Protein AF-A0A257B7Y6-F1 (afdb_monomer_lite)

pLDDT: mean 73.02, std 20.77, range [31.2, 97.06]

Sequence (321 aa):
MGDAPKRFLFFSFSTPERRRLPTGIHEAPPATERSAAAPLDLPFPEPNEVTALPAPADALTPDPAAPPEKHFNYFSYFSEIEAEFAARRGRPYRLSPLDWALIESWRKEGIPLPVVLRAIEQVFVARAKSASRQPKGRPRPVRSLSYCQPAVEEAFQAWRASRTGAAAPATTDLPSGGPSRSAVSSFLEAAATSLAAAHHGLASQARPDAPHAQLSELLPVAVAQLQALARQVASEAALPFESLEMTLSDLEDLLLAALQADAPAEAQSAAAQEAAAALKPHRRGMSAATYAEAQANYVARLLRRRYGIPRLSLFYLEDRA

Foldseek 3Di:
DDDDDDDDDDPPPDDDDPPDDDDDDDDDDDDDDDDDDDDPPDDDDDPPPPPDDDDPPPCPPDDPPDDDDPPCDPVNLVVVLLVLLCVLLVHRDDADPVNVVVSVVCVVVVQDSVLLSVLSVVLSVVQVVVQVVDPDDRRDGDDHSVVSVVSSLVSSVVVVDVVVPDDDDPPDPDPDVAQDLVLLLVVLLVLLVLLVVLLVVQVVVDDVPQLQVQLNVLSVVSSVVSNVVSVVSVPDPDDPLVVQQVVLVVSQVSNLVSLVNSPPPVLLVVQLVVLCVVCVVVVVVDDPVRSVVSSVVSSSVSSCVVSSNDRRGCVCSVVPD

Structure (mmCIF, N/CA/C/O backbone):
data_AF-A0A257B7Y6-F1
#
_entry.id   AF-A0A257B7Y6-F1
#
loop_
_atom_site.group_PDB
_atom_site.id
_atom_site.type_symbol
_atom_site.label_atom_id
_atom_site.label_alt_id
_atom_site.label_comp_id
_atom_site.label_asym_id
_atom_site.label_entity_id
_atom_site.label_seq_id
_atom_site.pdbx_PDB_ins_code
_atom_site.Cartn_x
_atom_site.Cartn_y
_atom_site.Cartn_z
_atom_site.occupancy
_atom_site.B_iso_or_equiv
_atom_site.auth_seq_id
_atom_site.auth_comp_id
_atom_site.auth_asym_id
_atom_site.auth_atom_id
_atom_site.pdbx_PDB_model_num
ATOM 1 N N . MET A 1 1 ? 25.505 -34.175 49.471 1.00 40.28 1 MET A N 1
ATOM 2 C CA . MET A 1 1 ? 24.779 -32.914 49.211 1.00 40.28 1 MET A CA 1
ATOM 3 C C . MET A 1 1 ? 24.211 -33.015 47.807 1.00 40.28 1 MET A C 1
ATOM 5 O O . MET A 1 1 ? 24.990 -32.959 46.873 1.00 40.28 1 MET A O 1
ATOM 9 N N . GLY A 1 2 ? 22.953 -33.392 47.589 1.00 36.81 2 GLY A N 1
ATOM 10 C CA . GLY A 1 2 ? 21.740 -32.870 48.231 1.00 36.81 2 GLY A CA 1
ATOM 11 C C . GLY A 1 2 ? 21.190 -31.787 47.298 1.00 36.81 2 GLY A C 1
ATOM 12 O O . GLY A 1 2 ? 21.795 -30.728 47.219 1.00 36.81 2 GLY A O 1
ATOM 13 N N . ASP A 1 3 ? 20.250 -32.135 46.412 1.00 31.20 3 ASP A N 1
ATOM 14 C CA . ASP A 1 3 ? 18.795 -31.880 46.571 1.00 31.20 3 ASP A CA 1
ATOM 15 C C . ASP A 1 3 ? 18.438 -30.665 45.672 1.00 31.20 3 ASP A C 1
ATOM 17 O O . ASP A 1 3 ? 19.226 -29.732 45.598 1.00 31.20 3 ASP A O 1
ATOM 21 N N . ALA A 1 4 ? 17.379 -30.529 44.872 1.00 44.41 4 ALA A N 1
ATOM 22 C CA . ALA A 1 4 ? 16.156 -31.258 44.555 1.00 44.41 4 ALA A CA 1
ATOM 23 C C . ALA A 1 4 ? 15.656 -30.742 43.171 1.00 44.41 4 ALA A C 1
ATOM 25 O O . ALA A 1 4 ? 16.043 -29.644 42.753 1.00 44.41 4 ALA A O 1
ATOM 26 N N . PRO A 1 5 ? 14.747 -31.443 42.468 1.00 50.28 5 PRO A N 1
ATOM 27 C CA . PRO A 1 5 ? 14.183 -31.002 41.190 1.00 50.28 5 PRO A CA 1
ATOM 28 C C . PRO A 1 5 ? 12.985 -30.048 41.377 1.00 50.28 5 PRO A C 1
ATOM 30 O O . PRO A 1 5 ? 12.038 -30.349 42.109 1.00 50.28 5 PRO A O 1
ATOM 33 N N . LYS A 1 6 ? 12.954 -28.911 40.667 1.00 43.50 6 LYS A N 1
ATOM 34 C CA . LYS A 1 6 ? 11.784 -28.009 40.655 1.00 43.50 6 LYS A CA 1
ATOM 35 C C . LYS A 1 6 ? 10.831 -28.327 39.498 1.00 43.50 6 LYS A C 1
ATOM 37 O O . LYS A 1 6 ? 10.928 -27.786 38.407 1.00 43.50 6 LYS A O 1
ATOM 42 N N . ARG A 1 7 ? 9.929 -29.259 39.815 1.00 40.00 7 ARG A N 1
ATOM 43 C CA . ARG A 1 7 ? 8.471 -29.268 39.585 1.00 40.00 7 ARG A CA 1
ATOM 44 C C . ARG A 1 7 ? 7.915 -28.467 38.393 1.00 40.00 7 ARG A C 1
ATOM 46 O O . ARG A 1 7 ? 7.835 -27.244 38.424 1.00 40.00 7 ARG A O 1
ATOM 53 N N . PHE A 1 8 ? 7.357 -29.225 37.446 1.00 38.44 8 PHE A N 1
ATOM 54 C CA . PHE A 1 8 ? 6.265 -28.824 36.560 1.00 38.44 8 PHE A CA 1
ATOM 55 C C . PHE A 1 8 ? 5.119 -28.180 37.356 1.00 38.44 8 PHE A C 1
ATOM 57 O O . PHE A 1 8 ? 4.533 -28.823 38.228 1.00 38.44 8 PHE A O 1
ATOM 64 N N . LEU A 1 9 ? 4.762 -26.941 37.018 1.00 38.97 9 LEU A N 1
ATOM 65 C CA . LEU A 1 9 ? 3.471 -26.356 37.367 1.00 38.97 9 LEU A CA 1
ATOM 66 C C . LEU A 1 9 ? 2.580 -26.414 36.127 1.00 38.97 9 LEU A C 1
ATOM 68 O O . LEU A 1 9 ? 2.639 -25.559 35.248 1.00 38.97 9 LEU A O 1
ATOM 72 N N . PHE A 1 10 ? 1.765 -27.466 36.067 1.00 34.88 10 PHE A N 1
ATOM 73 C CA . PHE A 1 10 ? 0.550 -27.491 35.263 1.00 34.88 10 PHE A CA 1
ATOM 74 C C . PHE A 1 10 ? -0.383 -26.401 35.803 1.00 34.88 10 PHE A C 1
ATOM 76 O O . PHE A 1 10 ? -0.960 -26.552 36.880 1.00 34.88 10 PHE A O 1
ATOM 83 N N . PHE A 1 11 ? -0.548 -25.306 35.064 1.00 35.59 11 PHE A N 1
ATOM 84 C CA . PHE A 1 11 ? -1.706 -24.441 35.259 1.00 35.59 11 PHE A CA 1
ATOM 85 C C . PHE A 1 11 ? -2.930 -25.178 34.710 1.00 35.59 11 PHE A C 1
ATOM 87 O O . PHE A 1 11 ? -3.208 -25.176 33.513 1.00 35.59 11 PHE A O 1
ATOM 94 N N . SER A 1 12 ? -3.628 -25.866 35.612 1.00 36.75 12 SER A N 1
ATOM 95 C CA . SER A 1 12 ? -4.971 -26.380 35.376 1.00 36.75 12 SER A CA 1
ATOM 96 C C . SER A 1 12 ? -5.907 -25.177 35.253 1.00 36.75 12 SER A C 1
ATOM 98 O O . SER A 1 12 ? -6.221 -24.520 36.247 1.00 36.75 12 SER A O 1
ATOM 100 N N . PHE A 1 13 ? -6.301 -24.833 34.027 1.00 36.62 13 PHE A N 1
ATOM 101 C CA . PHE A 1 13 ? -7.356 -23.850 33.810 1.00 36.62 13 PHE A CA 1
ATOM 102 C C . PHE A 1 13 ? -8.690 -24.476 34.215 1.00 36.62 13 PHE A C 1
ATOM 104 O O . PHE A 1 13 ? -9.219 -25.359 33.544 1.00 36.62 13 PHE A O 1
ATOM 111 N N . SER A 1 14 ? -9.212 -24.003 35.345 1.00 33.97 14 SER A N 1
ATOM 112 C CA . SER A 1 14 ? -10.563 -24.279 35.816 1.00 33.97 14 SER A CA 1
ATOM 113 C C . SER A 1 14 ? -11.576 -23.757 34.793 1.00 33.97 14 SER A C 1
ATOM 115 O O . SER A 1 14 ? -11.686 -22.554 34.556 1.00 33.97 14 SER A O 1
ATOM 117 N N . THR A 1 15 ? -12.285 -24.679 34.151 1.00 47.66 15 THR A N 1
ATOM 118 C CA . THR A 1 15 ? -13.446 -24.428 33.292 1.00 47.66 15 THR A CA 1
ATOM 119 C C . THR A 1 15 ? -14.520 -23.649 34.056 1.00 47.66 15 THR A C 1
ATOM 121 O O . THR A 1 15 ? -14.991 -24.149 35.078 1.00 47.66 15 THR A O 1
ATOM 124 N N . PRO A 1 16 ? -14.997 -22.489 33.570 1.00 44.03 16 PRO A N 1
ATOM 125 C CA . PRO A 1 16 ? -16.213 -21.911 34.110 1.00 44.03 16 PRO A CA 1
ATOM 126 C C . PRO A 1 16 ? -17.425 -22.693 33.587 1.00 44.03 16 PRO A C 1
ATOM 128 O O . PRO A 1 16 ? -17.679 -22.776 32.382 1.00 44.03 16 PRO A O 1
ATOM 131 N N . GLU A 1 17 ? -18.154 -23.283 34.534 1.00 38.38 17 GLU A N 1
ATOM 132 C CA . GLU A 1 17 ? -19.478 -23.879 34.383 1.00 38.38 17 GLU A CA 1
ATOM 133 C C . GLU A 1 17 ? -20.379 -23.049 33.458 1.00 38.38 17 GLU A C 1
ATOM 135 O O . GLU A 1 17 ? -20.740 -21.905 33.750 1.00 38.38 17 GLU A O 1
ATOM 140 N N . ARG A 1 18 ? -20.843 -23.663 32.364 1.00 39.62 18 ARG A N 1
ATOM 141 C CA . ARG A 1 18 ? -22.027 -23.172 31.657 1.00 39.62 18 ARG A CA 1
ATOM 142 C C . ARG A 1 18 ? -23.241 -23.442 32.538 1.00 39.62 18 ARG A C 1
ATOM 144 O O . ARG A 1 18 ? -23.805 -24.536 32.504 1.00 39.62 18 ARG A O 1
ATOM 151 N N . ARG A 1 19 ? -23.658 -22.433 33.307 1.00 40.59 19 ARG A N 1
ATOM 152 C CA . ARG A 1 19 ? -24.997 -22.394 33.902 1.00 40.59 19 ARG A CA 1
ATOM 153 C C . ARG A 1 19 ? -26.024 -22.571 32.786 1.00 40.59 19 ARG A C 1
ATOM 155 O O . ARG A 1 19 ? -26.189 -21.705 31.929 1.00 40.59 19 ARG A O 1
ATOM 162 N N . ARG A 1 20 ? -26.694 -23.723 32.801 1.00 43.16 20 ARG A N 1
ATOM 163 C CA . ARG A 1 20 ? -27.931 -23.964 32.062 1.00 43.16 20 ARG A CA 1
ATOM 164 C C . ARG A 1 20 ? -28.993 -23.034 32.638 1.00 43.16 20 ARG A C 1
ATOM 166 O O . ARG A 1 20 ? -29.308 -23.140 33.820 1.00 43.16 20 ARG A O 1
ATOM 173 N N . LEU A 1 21 ? -29.531 -22.144 31.811 1.00 46.62 21 LEU A N 1
ATOM 174 C CA . LEU A 1 21 ? -30.796 -21.477 32.096 1.00 46.62 21 LEU A CA 1
ATOM 175 C C . LEU A 1 21 ? -31.921 -22.148 31.292 1.00 46.62 21 LEU A C 1
ATOM 177 O O . LEU A 1 21 ? -31.665 -22.659 30.198 1.00 46.62 21 LEU A O 1
ATOM 181 N N . PRO A 1 22 ? -33.123 -22.228 31.882 1.00 40.12 22 PRO A N 1
ATOM 182 C CA . PRO A 1 22 ? -34.160 -23.172 31.503 1.00 40.12 22 PRO A CA 1
ATOM 183 C C . PRO A 1 22 ? -34.951 -22.754 30.263 1.00 40.12 22 PRO A C 1
ATOM 185 O O . PRO A 1 22 ? -35.118 -21.580 29.944 1.00 40.12 22 PRO A O 1
ATOM 188 N N . THR A 1 23 ? -35.468 -23.790 29.614 1.00 44.59 23 THR A N 1
ATOM 189 C CA . THR A 1 23 ? -36.526 -23.815 28.606 1.00 44.59 23 THR A CA 1
ATOM 190 C C . THR A 1 23 ? -37.666 -22.845 28.919 1.00 44.59 23 THR A C 1
ATOM 192 O O . THR A 1 23 ? -38.453 -23.082 29.833 1.00 44.59 23 THR A O 1
ATOM 195 N N . GLY A 1 24 ? -37.776 -21.791 28.113 1.00 36.66 24 GLY A N 1
ATOM 196 C CA . GLY A 1 24 ? -38.988 -20.999 27.952 1.00 36.66 24 GLY A CA 1
ATOM 197 C C . GLY A 1 24 ? -39.582 -21.302 26.583 1.00 36.66 24 GLY A C 1
ATOM 198 O O . GLY A 1 24 ? -38.999 -20.949 25.561 1.00 36.66 24 GLY A O 1
ATOM 199 N N . ILE A 1 25 ? -40.708 -22.009 26.580 1.00 46.41 25 ILE A N 1
ATOM 200 C CA . ILE A 1 25 ? -41.568 -22.221 25.418 1.00 46.41 25 ILE A CA 1
ATOM 201 C C . ILE A 1 25 ? -42.063 -20.837 24.990 1.00 46.41 25 ILE A C 1
ATOM 203 O O . ILE A 1 25 ? -42.851 -20.228 25.706 1.00 46.41 25 ILE A O 1
ATOM 207 N N . HIS A 1 26 ? -41.569 -20.324 23.862 1.00 40.25 26 HIS A N 1
ATOM 208 C CA . HIS A 1 26 ? -42.184 -19.173 23.213 1.00 40.25 26 HIS A CA 1
ATOM 209 C C . HIS A 1 26 ? -43.116 -19.687 22.121 1.00 40.25 26 HIS A C 1
ATOM 211 O O . HIS A 1 26 ? -42.701 -20.159 21.064 1.00 40.25 26 HIS A O 1
ATOM 217 N N . GLU A 1 27 ? -44.386 -19.642 22.489 1.00 40.84 27 GLU A N 1
ATOM 218 C CA . GLU A 1 27 ? -45.587 -19.848 21.702 1.00 40.84 27 GLU A CA 1
ATOM 219 C C . GLU A 1 27 ? -45.521 -19.072 20.376 1.00 40.84 27 GLU A C 1
ATOM 221 O O . GLU A 1 27 ? -45.132 -17.900 20.331 1.00 40.84 27 GLU A O 1
ATOM 226 N N . ALA A 1 28 ? -45.850 -19.763 19.284 1.00 45.94 28 ALA A N 1
ATOM 227 C CA . ALA A 1 28 ? -45.888 -19.211 17.938 1.00 45.94 28 ALA A CA 1
ATOM 228 C C . ALA A 1 28 ? -46.993 -18.143 17.823 1.00 45.94 28 ALA A C 1
ATOM 230 O O . ALA A 1 28 ? -48.118 -18.402 18.253 1.00 45.94 28 ALA A O 1
ATOM 231 N N . PRO A 1 29 ? -46.735 -16.971 17.213 1.00 57.09 29 PRO A N 1
ATOM 232 C CA . PRO A 1 29 ? -47.807 -16.035 16.910 1.00 57.09 29 PRO A CA 1
ATOM 233 C C . PRO A 1 29 ? -48.677 -16.568 15.751 1.00 57.09 29 PRO A C 1
ATOM 235 O O . PRO A 1 29 ? -48.143 -17.145 14.796 1.00 57.09 29 PRO A O 1
ATOM 238 N N . PRO A 1 30 ? -50.010 -16.397 15.825 1.00 44.09 30 PRO A N 1
ATOM 239 C CA . PRO A 1 30 ? -50.954 -16.984 14.883 1.00 44.09 30 PRO A CA 1
ATOM 240 C C . PRO A 1 30 ? -50.880 -16.331 13.501 1.00 44.09 30 PRO A C 1
ATOM 242 O O . PRO A 1 30 ? -50.599 -15.142 13.355 1.00 44.09 30 PRO A O 1
ATOM 245 N N . ALA A 1 31 ? -51.164 -17.146 12.486 1.00 40.22 31 ALA A N 1
ATOM 246 C CA . ALA A 1 31 ? -51.316 -16.733 11.103 1.00 40.22 31 ALA A CA 1
ATOM 247 C C . ALA A 1 31 ? -52.440 -15.696 10.981 1.00 40.22 31 ALA A C 1
ATOM 249 O O . ALA A 1 31 ? -53.615 -16.029 11.117 1.00 40.22 31 ALA A O 1
ATOM 250 N N . THR A 1 32 ? -52.076 -14.445 10.710 1.00 40.88 32 THR A N 1
ATOM 251 C CA . THR A 1 32 ? -53.052 -13.423 10.338 1.00 40.88 32 THR A CA 1
ATOM 252 C C . THR A 1 32 ? -53.461 -13.633 8.887 1.00 40.88 32 THR A C 1
ATOM 254 O O . THR A 1 32 ? -52.637 -13.683 7.971 1.00 40.88 32 THR A O 1
ATOM 257 N N . GLU A 1 33 ? -54.763 -13.802 8.729 1.00 37.50 33 GLU A N 1
ATOM 258 C CA . GLU A 1 33 ? -55.492 -14.128 7.519 1.00 37.50 33 GLU A CA 1
ATOM 259 C C . GLU A 1 33 ? -55.196 -13.156 6.368 1.00 37.50 33 GLU A C 1
ATOM 261 O O . GLU A 1 33 ? -55.179 -11.932 6.518 1.00 37.50 33 GLU A O 1
ATOM 266 N N . ARG A 1 34 ? -54.989 -13.733 5.179 1.00 41.19 34 ARG A N 1
ATOM 267 C CA . ARG A 1 34 ? -55.004 -13.018 3.903 1.00 41.19 34 ARG A CA 1
ATOM 268 C C . ARG A 1 34 ? -56.405 -12.449 3.688 1.00 41.19 34 ARG A C 1
ATOM 270 O O . ARG A 1 34 ? -57.308 -13.177 3.287 1.00 41.19 34 ARG A O 1
ATOM 277 N N . SER A 1 35 ? -56.568 -11.152 3.928 1.00 36.31 35 SER A N 1
ATOM 278 C CA . SER A 1 35 ? -57.762 -10.424 3.507 1.00 36.31 35 SER A CA 1
ATOM 279 C C . SER A 1 35 ? -57.754 -10.257 1.987 1.00 36.31 35 SER A C 1
ATOM 281 O O . SER A 1 35 ? -56.802 -9.734 1.402 1.00 36.31 35 SER A O 1
ATOM 283 N N . ALA A 1 36 ? -58.813 -10.764 1.362 1.00 45.38 36 ALA A N 1
ATOM 284 C CA . ALA A 1 36 ? -59.088 -10.684 -0.058 1.00 45.38 36 ALA A CA 1
ATOM 285 C C . ALA A 1 36 ? -59.357 -9.231 -0.479 1.00 45.38 3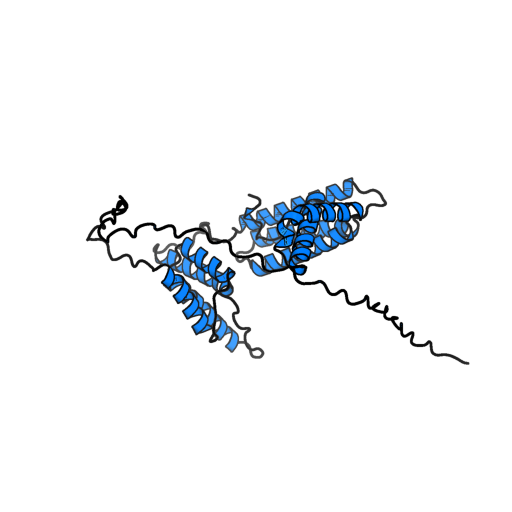6 ALA A C 1
ATOM 287 O O . ALA A 1 36 ? -60.309 -8.608 -0.012 1.00 45.38 36 ALA A O 1
ATOM 288 N N . ALA A 1 37 ? -58.548 -8.719 -1.406 1.00 38.34 37 ALA A N 1
ATOM 289 C CA . ALA A 1 37 ? -58.880 -7.549 -2.207 1.00 38.34 37 ALA A CA 1
ATOM 290 C C . ALA A 1 37 ? -59.156 -8.006 -3.648 1.00 38.34 37 ALA A C 1
ATOM 292 O O . ALA A 1 37 ? -58.455 -8.864 -4.183 1.00 38.34 37 ALA A O 1
ATOM 293 N N . ALA A 1 38 ? -60.237 -7.461 -4.200 1.00 45.28 38 ALA A N 1
ATOM 294 C CA . ALA A 1 38 ? -60.903 -7.787 -5.457 1.00 45.28 38 ALA A CA 1
ATOM 295 C C . ALA A 1 38 ? -59.980 -7.924 -6.691 1.00 45.28 38 ALA A C 1
ATOM 297 O O . ALA A 1 38 ? -58.914 -7.306 -6.732 1.00 45.28 38 ALA A O 1
ATOM 298 N N . PRO A 1 39 ? -60.399 -8.681 -7.726 1.00 41.34 39 PRO A N 1
ATOM 299 C CA . PRO A 1 39 ? -59.659 -8.763 -8.977 1.00 41.34 39 PRO A CA 1
ATOM 300 C C . PRO A 1 39 ? -59.687 -7.394 -9.664 1.00 41.34 39 PRO A C 1
ATOM 302 O O . PRO A 1 39 ? -60.738 -6.929 -10.102 1.00 41.34 39 PRO A O 1
ATOM 305 N N . LEU A 1 40 ? -58.533 -6.732 -9.741 1.00 40.84 40 LEU A N 1
ATOM 306 C CA . LEU A 1 40 ? -58.349 -5.621 -10.667 1.00 40.84 40 LEU A CA 1
ATOM 307 C C . LEU A 1 40 ? -58.209 -6.215 -12.066 1.00 40.84 40 LEU A C 1
ATOM 309 O O . LEU A 1 40 ? -57.133 -6.632 -12.486 1.00 40.84 40 LEU A O 1
ATOM 313 N N . ASP A 1 41 ? -59.353 -6.291 -12.731 1.00 48.12 41 ASP A N 1
ATOM 314 C CA . ASP A 1 41 ? -59.506 -6.551 -14.151 1.00 48.12 41 ASP A CA 1
ATOM 315 C C . ASP A 1 41 ? -58.919 -5.345 -14.908 1.00 48.12 41 ASP A C 1
ATOM 317 O O . ASP A 1 41 ? -59.562 -4.306 -15.068 1.00 48.12 41 ASP A O 1
ATOM 321 N N . LEU A 1 42 ? -57.633 -5.429 -15.261 1.00 48.16 42 LEU A N 1
ATOM 322 C CA . LEU A 1 42 ? -56.991 -4.491 -16.179 1.00 48.16 42 LEU A CA 1
ATOM 323 C C . LEU A 1 42 ? -56.918 -5.168 -17.555 1.00 48.16 42 LEU A C 1
ATOM 325 O O . LEU A 1 42 ? -56.324 -6.243 -17.661 1.00 48.16 42 LEU A O 1
ATOM 329 N N . PRO A 1 43 ? -57.523 -4.575 -18.598 1.00 47.78 43 PRO A N 1
ATOM 330 C CA . PRO A 1 43 ? -57.636 -5.201 -19.907 1.00 47.78 43 PRO A CA 1
ATOM 331 C C . PRO A 1 43 ? -56.254 -5.411 -20.534 1.00 47.78 43 PRO A C 1
ATOM 333 O O . PRO A 1 43 ? -55.421 -4.503 -20.560 1.00 47.78 43 PRO A O 1
ATOM 336 N N . PHE A 1 44 ? -56.022 -6.613 -21.064 1.00 47.47 44 PHE A N 1
ATOM 337 C CA . PHE A 1 44 ? -54.914 -6.865 -21.983 1.00 47.47 44 PHE A CA 1
ATOM 338 C C . PHE A 1 44 ? -55.100 -5.988 -23.233 1.00 47.47 44 PHE A C 1
ATOM 340 O O . PHE A 1 44 ? -56.181 -6.027 -23.825 1.00 47.47 44 PHE A O 1
ATOM 347 N N . PRO A 1 45 ? -54.092 -5.211 -23.662 1.00 45.69 45 PRO A N 1
ATOM 348 C CA . PRO A 1 45 ? -54.178 -4.484 -24.918 1.00 45.69 45 PRO A CA 1
ATOM 349 C C . PRO A 1 45 ? -54.126 -5.459 -26.103 1.00 45.69 45 PRO A C 1
ATOM 351 O O . PRO A 1 45 ? -53.274 -6.348 -26.166 1.00 45.69 45 PRO A O 1
ATOM 354 N N . GLU A 1 46 ? -55.062 -5.274 -27.034 1.00 54.88 46 GLU A N 1
ATOM 355 C CA . GLU A 1 46 ? -55.129 -5.938 -28.339 1.00 54.88 46 GLU A CA 1
ATOM 356 C C . GLU A 1 46 ? -53.804 -5.773 -29.122 1.00 54.88 46 GLU A C 1
ATOM 358 O O . GLU A 1 46 ? -53.122 -4.753 -28.981 1.00 54.88 46 GLU A O 1
ATOM 363 N N . PRO A 1 47 ? -53.419 -6.736 -29.984 1.00 50.75 47 PRO A N 1
ATOM 364 C CA . PRO A 1 47 ? -52.061 -6.874 -30.528 1.00 50.75 47 PRO A CA 1
ATOM 365 C C . PRO A 1 47 ? -51.628 -5.807 -31.554 1.00 50.75 47 PRO A C 1
ATOM 367 O O . PRO A 1 47 ? -50.658 -6.028 -32.274 1.00 50.75 47 PRO A O 1
ATOM 370 N N . ASN A 1 48 ? -52.302 -4.656 -31.638 1.00 54.28 48 ASN A N 1
ATOM 371 C CA . ASN A 1 48 ? -52.041 -3.643 -32.665 1.00 54.28 48 ASN A CA 1
ATOM 372 C C . ASN A 1 48 ? -51.782 -2.213 -32.158 1.00 54.28 48 ASN A C 1
ATOM 374 O O . ASN A 1 48 ? -51.757 -1.285 -32.960 1.00 54.28 48 ASN A O 1
ATOM 378 N N . GLU A 1 49 ? -51.491 -2.028 -30.869 1.00 44.19 49 GLU A N 1
ATOM 379 C CA . GLU A 1 49 ? -50.974 -0.756 -30.338 1.00 44.19 49 GLU A CA 1
ATOM 380 C C . GLU A 1 49 ? -49.554 -0.920 -29.779 1.00 44.19 49 GLU A C 1
ATOM 382 O O . GLU A 1 49 ? -49.277 -0.720 -28.599 1.00 44.19 49 GLU A O 1
ATOM 387 N N . VAL A 1 50 ? -48.612 -1.275 -30.658 1.00 42.53 50 VAL A N 1
ATOM 388 C CA . VAL A 1 50 ? -47.188 -1.016 -30.420 1.00 42.53 50 VAL A CA 1
ATOM 389 C C . VAL A 1 50 ? -46.864 0.304 -31.105 1.00 42.53 50 VAL A C 1
ATOM 391 O O . VAL A 1 50 ? -46.495 0.342 -32.278 1.00 42.53 50 VAL A O 1
ATOM 394 N N . THR A 1 51 ? -47.023 1.412 -30.382 1.00 41.88 51 THR A N 1
ATOM 395 C CA . THR A 1 51 ? -46.423 2.682 -30.799 1.00 41.88 51 THR A CA 1
ATOM 396 C C . THR A 1 51 ? -44.915 2.470 -30.845 1.00 41.88 51 THR A C 1
ATOM 398 O O . THR A 1 51 ? -44.270 2.285 -29.811 1.00 41.88 51 THR A O 1
ATOM 401 N N . ALA A 1 52 ? -44.367 2.435 -32.059 1.00 43.28 52 ALA A N 1
ATOM 402 C CA . ALA A 1 52 ? -42.939 2.341 -32.293 1.00 43.28 52 ALA A CA 1
ATOM 403 C C . ALA A 1 52 ? -42.226 3.464 -31.528 1.00 43.28 52 ALA A C 1
ATOM 405 O O . ALA A 1 52 ? -42.504 4.647 -31.731 1.00 43.28 52 ALA A O 1
ATOM 406 N N . LEU A 1 53 ? -41.309 3.078 -30.639 1.00 41.09 53 LEU A N 1
ATOM 407 C CA . LEU A 1 53 ? -40.325 3.993 -30.072 1.00 41.09 53 LEU A CA 1
ATOM 408 C C . LEU A 1 53 ? -39.622 4.729 -31.228 1.00 41.09 53 LEU A C 1
ATOM 410 O O . LEU A 1 53 ? -39.290 4.085 -32.229 1.00 41.09 53 LEU A O 1
ATOM 414 N N . PRO A 1 54 ? -39.391 6.049 -31.125 1.00 39.84 54 PRO A N 1
ATOM 415 C CA . PRO A 1 54 ? -38.684 6.780 -32.164 1.00 39.84 54 PRO A CA 1
ATOM 416 C C . PRO A 1 54 ? -37.291 6.171 -32.351 1.00 39.84 54 PRO A C 1
ATOM 418 O O . PRO A 1 54 ? -36.536 6.003 -31.391 1.00 39.84 54 PRO A O 1
ATOM 421 N N . ALA A 1 55 ? -36.981 5.811 -33.598 1.00 44.44 55 ALA A N 1
ATOM 422 C CA . ALA A 1 55 ? -35.662 5.348 -34.005 1.00 44.44 55 ALA A CA 1
ATOM 423 C C . ALA A 1 55 ? -34.592 6.351 -33.534 1.00 44.44 55 ALA A C 1
ATOM 425 O O . ALA A 1 55 ? -34.837 7.559 -33.616 1.00 44.44 55 ALA A O 1
ATOM 426 N N . PRO A 1 56 ? -33.416 5.898 -33.058 1.00 40.66 56 PRO A N 1
ATOM 427 C CA . PRO A 1 56 ? -32.333 6.814 -32.746 1.00 40.66 56 PRO A CA 1
ATOM 428 C C . PRO A 1 56 ? -31.941 7.552 -34.029 1.00 40.66 56 PRO A C 1
ATOM 430 O O . PRO A 1 56 ? -31.397 6.971 -34.970 1.00 40.66 56 PRO A O 1
ATOM 433 N N . ALA A 1 57 ? -32.269 8.841 -34.063 1.00 42.56 57 ALA A N 1
ATOM 434 C CA . ALA A 1 57 ? -31.776 9.798 -35.033 1.00 42.56 57 ALA A CA 1
ATOM 435 C C . ALA A 1 57 ? -30.288 10.031 -34.754 1.00 42.56 57 ALA A C 1
ATOM 437 O O . ALA A 1 57 ? -29.926 10.966 -34.059 1.00 42.56 57 ALA A O 1
ATOM 438 N N . ASP A 1 58 ? -29.475 9.087 -35.220 1.00 43.00 58 ASP A N 1
ATOM 439 C CA . ASP A 1 58 ? -28.080 9.250 -35.635 1.00 43.00 58 ASP A CA 1
ATOM 440 C C . ASP A 1 58 ? -27.681 7.980 -36.403 1.00 43.00 58 ASP A C 1
ATOM 442 O O . ASP A 1 58 ? -26.739 7.254 -36.085 1.00 43.00 58 ASP A O 1
ATOM 446 N N . ALA A 1 59 ? -28.459 7.674 -37.445 1.00 35.47 59 ALA A N 1
ATOM 447 C CA . ALA A 1 59 ? -28.027 6.758 -38.487 1.00 35.47 59 ALA A CA 1
ATOM 448 C C . ALA A 1 59 ? -27.006 7.500 -39.356 1.00 35.47 59 ALA A C 1
ATOM 450 O O . ALA A 1 59 ? -27.336 8.053 -40.405 1.00 35.47 59 ALA A O 1
ATOM 451 N N . LEU A 1 60 ? -25.758 7.533 -38.889 1.00 41.09 60 LEU A N 1
ATOM 452 C CA . LEU A 1 60 ? -24.610 7.807 -39.736 1.00 41.09 60 LEU A CA 1
ATOM 453 C C . LEU A 1 60 ? -24.614 6.718 -40.816 1.00 41.09 60 LEU A C 1
ATOM 455 O O . LEU A 1 60 ? -24.264 5.571 -40.547 1.00 41.09 60 LEU A O 1
ATOM 459 N N . THR A 1 61 ? -25.107 7.043 -42.010 1.00 41.97 61 THR A N 1
ATOM 460 C CA . THR A 1 61 ? -25.033 6.156 -43.174 1.00 41.97 61 THR A CA 1
ATOM 461 C C . THR A 1 61 ? -23.577 5.727 -43.351 1.00 41.97 61 THR A C 1
ATOM 463 O O . THR A 1 61 ? -22.739 6.603 -43.581 1.00 41.97 61 THR A O 1
ATOM 466 N N . PRO A 1 62 ? -23.245 4.430 -43.221 1.00 40.94 62 PRO A N 1
ATOM 467 C CA . PRO A 1 62 ? -21.884 3.982 -43.445 1.00 40.94 62 PRO A CA 1
ATOM 468 C C . PRO A 1 62 ? -21.563 4.137 -44.932 1.00 40.94 62 PRO A C 1
ATOM 470 O O . PRO A 1 62 ? -22.317 3.688 -45.798 1.00 40.94 62 PRO A O 1
ATOM 473 N N . ASP A 1 63 ? -20.452 4.812 -45.209 1.00 41.88 63 ASP A N 1
ATOM 474 C CA . ASP A 1 63 ? -19.854 4.924 -46.534 1.00 41.88 63 ASP A CA 1
ATOM 475 C C . ASP A 1 63 ? -19.667 3.511 -47.134 1.00 41.88 63 ASP A C 1
ATOM 477 O O . ASP A 1 63 ? -18.984 2.680 -46.525 1.00 41.88 63 ASP A O 1
ATOM 481 N N . PRO A 1 64 ? -20.259 3.194 -48.304 1.00 47.44 64 PRO A N 1
ATOM 482 C CA . PRO A 1 64 ? -20.164 1.867 -48.913 1.00 47.44 64 PRO A CA 1
ATOM 483 C C . PRO A 1 64 ? -18.744 1.503 -49.387 1.00 47.44 64 PRO A C 1
ATOM 485 O O . PRO A 1 64 ? -18.542 0.387 -49.868 1.00 47.44 64 PRO A O 1
ATOM 488 N N . ALA A 1 65 ? -17.767 2.410 -49.267 1.00 42.53 65 ALA A N 1
ATOM 489 C CA . ALA A 1 65 ? -16.374 2.191 -49.653 1.00 42.53 65 ALA A CA 1
ATOM 490 C C . ALA A 1 65 ? -15.403 1.937 -48.476 1.00 42.53 65 ALA A C 1
ATOM 492 O O . ALA A 1 65 ? -14.208 1.738 -48.712 1.00 42.53 65 ALA A O 1
ATOM 493 N N . ALA A 1 66 ? -15.871 1.907 -47.222 1.00 39.12 66 ALA A N 1
ATOM 494 C CA . ALA A 1 66 ? -15.010 1.633 -46.069 1.00 39.12 66 ALA A CA 1
ATOM 495 C C . ALA A 1 66 ? -14.797 0.112 -45.860 1.00 39.12 66 ALA A C 1
ATOM 497 O O . ALA A 1 66 ? -15.769 -0.649 -45.853 1.00 39.12 66 ALA A O 1
ATOM 498 N N . PRO A 1 67 ? -13.549 -0.377 -45.686 1.00 42.16 67 PRO A N 1
ATOM 499 C CA . PRO A 1 67 ? -13.291 -1.793 -45.424 1.00 42.16 67 PRO A CA 1
ATOM 500 C C . PRO A 1 67 ? -13.979 -2.225 -44.118 1.00 42.16 67 PRO A C 1
ATOM 502 O O . PRO A 1 67 ? -14.045 -1.427 -43.185 1.00 42.16 67 PRO A O 1
ATOM 505 N N . PRO A 1 68 ? -14.480 -3.472 -44.019 1.00 38.66 68 PRO A N 1
ATOM 506 C CA . PRO A 1 68 ? -15.340 -3.884 -42.917 1.00 38.66 68 PRO A CA 1
ATOM 507 C C . PRO A 1 68 ? -14.580 -3.784 -41.596 1.00 38.66 68 PRO A C 1
ATOM 509 O O . PRO A 1 68 ? -13.702 -4.605 -41.302 1.00 38.66 68 PRO A O 1
ATOM 512 N N . GLU A 1 69 ? -14.919 -2.780 -40.790 1.00 43.22 69 GLU A N 1
ATOM 513 C CA . GLU A 1 69 ? -14.461 -2.701 -39.415 1.00 43.22 69 GLU A CA 1
ATOM 514 C C . GLU A 1 69 ? -15.019 -3.922 -38.686 1.00 43.22 69 GLU A C 1
ATOM 516 O O . GLU A 1 69 ? -16.218 -4.058 -38.440 1.00 43.22 69 GLU A O 1
ATOM 521 N N . LYS A 1 70 ? -14.137 -4.885 -38.404 1.00 42.44 70 LYS A N 1
ATOM 522 C CA . LYS A 1 70 ? -14.454 -6.041 -37.571 1.00 42.44 70 LYS A CA 1
ATOM 523 C C . LYS A 1 70 ? -14.786 -5.518 -36.178 1.00 42.44 70 LYS A C 1
ATOM 525 O O . LYS A 1 70 ? -13.894 -5.369 -35.346 1.00 42.44 70 LYS A O 1
ATOM 530 N N . HIS A 1 71 ? -16.063 -5.236 -35.935 1.00 44.22 71 HIS A N 1
ATOM 531 C CA . HIS A 1 71 ? -16.605 -4.983 -34.610 1.00 44.22 71 HIS A CA 1
ATOM 532 C C . HIS A 1 71 ? -16.222 -6.167 -33.714 1.00 44.22 71 HIS A C 1
ATOM 534 O O . HIS A 1 71 ? -16.815 -7.244 -33.797 1.00 44.22 71 HIS A O 1
ATOM 540 N N . PHE A 1 72 ? -15.189 -6.001 -32.883 1.00 49.22 72 PHE A N 1
ATOM 541 C CA . PHE A 1 72 ? -14.855 -6.976 -31.852 1.00 49.22 72 PHE A CA 1
ATOM 542 C C . PHE A 1 72 ? -16.003 -6.965 -30.846 1.00 49.22 72 PHE A C 1
ATOM 544 O O . PHE A 1 72 ? -16.139 -6.063 -30.019 1.00 49.22 72 PHE A O 1
ATOM 551 N N . ASN A 1 73 ? -16.882 -7.949 -31.005 1.00 59.94 73 ASN A N 1
ATOM 552 C CA . ASN A 1 73 ? -18.089 -8.126 -30.222 1.00 59.94 73 ASN A CA 1
ATOM 553 C C . ASN A 1 73 ? -17.712 -8.115 -28.729 1.00 59.94 73 ASN A C 1
ATOM 555 O O . ASN A 1 73 ? -16.835 -8.878 -28.324 1.00 59.94 73 ASN A O 1
ATOM 559 N N . TYR A 1 74 ? -18.332 -7.242 -27.923 1.00 57.94 74 TYR A N 1
ATOM 560 C CA . TYR A 1 74 ? -17.995 -7.008 -26.503 1.00 57.94 74 TYR A CA 1
ATOM 561 C C . TYR A 1 74 ? -17.785 -8.322 -25.740 1.00 57.94 74 TYR A C 1
ATOM 563 O O . TYR A 1 74 ? -16.820 -8.473 -25.001 1.00 57.94 74 TYR A O 1
ATOM 571 N N . PHE A 1 75 ? -18.664 -9.292 -25.986 1.00 60.41 75 PHE A N 1
ATOM 572 C CA . PHE A 1 75 ? -18.652 -10.600 -25.341 1.00 60.41 75 PHE A CA 1
ATOM 573 C C . PHE A 1 75 ? -17.504 -11.510 -25.820 1.00 60.41 75 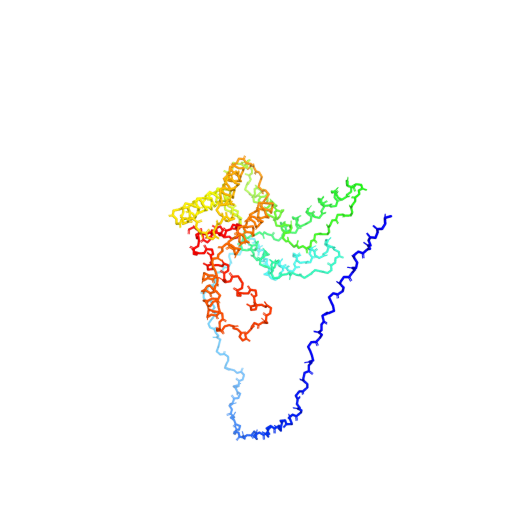PHE A C 1
ATOM 575 O O . PHE A 1 75 ? -16.921 -12.242 -25.029 1.00 60.41 75 PHE A O 1
ATOM 582 N N . SER A 1 76 ? -17.123 -11.417 -27.098 1.00 79.94 76 SER A N 1
ATOM 583 C CA . SER A 1 76 ? -16.036 -12.213 -27.684 1.00 79.94 76 SER A CA 1
ATOM 584 C C . SER A 1 76 ? -14.683 -11.842 -27.080 1.00 79.94 76 SER A C 1
ATOM 586 O O . SER A 1 76 ? -13.893 -12.731 -26.792 1.00 79.94 76 SER A O 1
ATOM 588 N N . TYR A 1 77 ?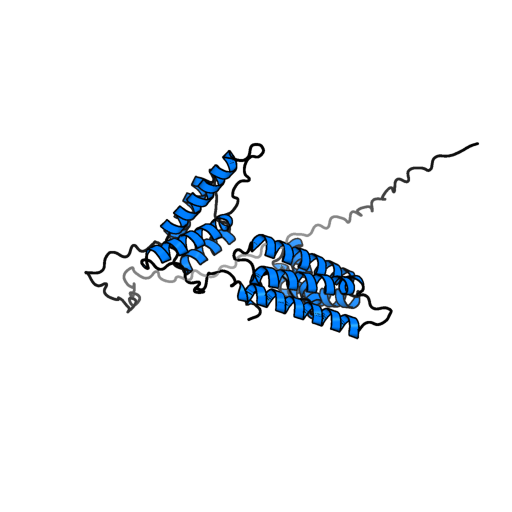 -14.437 -10.561 -26.791 1.00 83.69 77 TYR A N 1
ATOM 589 C CA . TYR A 1 77 ? -13.160 -10.123 -26.220 1.00 83.69 77 TYR A CA 1
ATOM 590 C C . TYR A 1 77 ? -12.840 -10.813 -24.882 1.00 83.69 77 TYR A C 1
ATOM 592 O O . TYR A 1 77 ? -11.750 -11.347 -24.705 1.00 83.69 77 TYR A O 1
ATOM 600 N N . PHE A 1 78 ? -13.806 -10.855 -23.961 1.00 85.38 78 PHE A N 1
ATOM 601 C CA . PHE A 1 78 ? -13.620 -11.463 -22.641 1.00 85.38 78 PHE A CA 1
ATOM 602 C C . PHE A 1 78 ? -13.575 -12.992 -22.713 1.00 85.38 78 PHE A C 1
ATOM 604 O O . PHE A 1 78 ? -12.687 -13.605 -22.120 1.00 85.38 78 PHE A O 1
ATOM 611 N N . SER A 1 79 ? -14.499 -13.610 -23.458 1.00 86.88 79 SER A N 1
ATOM 612 C CA . SER A 1 79 ? -14.575 -15.071 -23.561 1.00 86.88 79 SER A CA 1
ATOM 613 C C . SER A 1 79 ? -13.353 -15.683 -24.250 1.00 86.88 79 SER A C 1
ATOM 615 O O . SER A 1 79 ? -12.897 -16.742 -23.831 1.00 86.88 79 SER A O 1
ATOM 617 N N . GLU A 1 80 ? -12.789 -15.021 -25.262 1.00 88.06 80 GLU A N 1
ATOM 618 C CA . GLU A 1 80 ? -11.584 -15.489 -25.966 1.00 88.06 80 GLU A CA 1
ATOM 619 C C . GLU A 1 80 ? -10.343 -15.429 -25.060 1.00 88.06 80 GLU A C 1
ATOM 621 O O . GLU A 1 80 ? -9.553 -16.371 -25.021 1.00 88.06 80 GLU A O 1
ATOM 626 N N . ILE A 1 81 ? -10.195 -14.360 -24.266 1.00 90.25 81 ILE A N 1
ATOM 627 C CA . ILE A 1 81 ? -9.095 -14.232 -23.295 1.00 90.25 81 ILE A CA 1
ATOM 628 C C . ILE A 1 81 ? -9.208 -15.296 -22.194 1.00 90.25 81 ILE A C 1
ATOM 630 O O . ILE A 1 81 ? -8.211 -15.930 -21.838 1.00 90.25 81 ILE A O 1
ATOM 634 N N . GLU A 1 82 ? -10.414 -15.519 -21.664 1.00 90.88 82 GLU A N 1
ATOM 635 C CA . GLU A 1 82 ? -10.669 -16.566 -20.670 1.00 90.88 82 GLU A CA 1
ATOM 636 C C . GLU A 1 82 ? -10.357 -17.961 -21.230 1.00 90.88 82 GLU A C 1
ATOM 638 O O . GLU A 1 82 ? -9.670 -18.749 -20.569 1.00 90.88 82 GLU A O 1
ATOM 643 N N . ALA A 1 83 ? -10.813 -18.251 -22.453 1.00 88.56 83 ALA A N 1
ATOM 644 C CA . ALA A 1 83 ? -10.597 -19.529 -23.121 1.00 88.56 83 ALA A CA 1
ATOM 645 C C . ALA A 1 83 ? -9.108 -19.803 -23.374 1.00 88.56 83 ALA A C 1
ATOM 647 O O . ALA A 1 83 ? -8.621 -20.879 -23.016 1.00 88.56 83 ALA A O 1
ATOM 648 N N . GLU A 1 84 ? -8.364 -18.834 -23.914 1.00 87.56 84 GLU A N 1
ATOM 649 C CA . GLU A 1 84 ? -6.922 -18.972 -24.144 1.00 87.56 84 GLU A CA 1
ATOM 650 C C . GLU A 1 84 ? -6.154 -19.166 -22.834 1.00 87.56 84 GLU A C 1
ATOM 652 O O . GLU A 1 84 ? -5.313 -20.063 -22.719 1.00 87.56 84 GLU A O 1
ATOM 657 N N . PHE A 1 85 ? -6.477 -18.401 -21.790 1.00 88.94 85 PHE A N 1
ATOM 658 C CA . PHE A 1 85 ? -5.805 -18.565 -20.504 1.00 88.94 85 PHE A CA 1
ATOM 659 C C . PHE A 1 85 ? -6.112 -19.926 -19.857 1.00 88.94 85 PHE A C 1
ATOM 661 O O . PHE A 1 85 ? -5.206 -20.588 -19.334 1.00 88.94 85 PHE A O 1
ATOM 668 N N . ALA A 1 86 ? -7.364 -20.389 -19.921 1.00 88.12 86 ALA A N 1
ATOM 669 C CA . ALA A 1 86 ? -7.757 -21.711 -19.438 1.00 88.12 86 ALA A CA 1
ATOM 670 C C . ALA A 1 86 ? -7.052 -22.838 -20.217 1.00 88.12 86 ALA A C 1
ATOM 672 O O . ALA A 1 86 ? -6.531 -23.778 -19.602 1.00 88.12 86 ALA A O 1
ATOM 673 N N . ALA A 1 87 ? -6.971 -22.716 -21.546 1.00 88.00 87 ALA A N 1
ATOM 674 C CA . ALA A 1 87 ? -6.303 -23.675 -22.423 1.00 88.00 87 ALA A CA 1
ATOM 675 C C . ALA A 1 87 ? -4.808 -23.801 -22.094 1.00 88.00 87 ALA A C 1
ATOM 677 O O . ALA A 1 87 ? -4.308 -24.907 -21.883 1.00 88.00 87 ALA A O 1
ATOM 678 N N . ARG A 1 88 ? -4.096 -22.674 -21.955 1.00 84.88 88 ARG A N 1
ATOM 679 C CA . ARG A 1 88 ? -2.650 -22.648 -21.651 1.00 84.88 88 ARG A CA 1
ATOM 680 C C . ARG A 1 88 ? -2.331 -23.138 -20.240 1.00 84.88 88 ARG A C 1
ATOM 682 O O . ARG A 1 88 ? -1.288 -23.751 -20.008 1.00 84.88 88 ARG A O 1
ATOM 689 N N . ARG A 1 89 ? -3.230 -22.889 -19.285 1.00 82.94 89 ARG A N 1
ATOM 690 C CA . ARG A 1 89 ? -3.090 -23.343 -17.895 1.00 82.94 89 ARG A CA 1
ATOM 691 C C . ARG A 1 89 ? -3.374 -24.840 -17.724 1.00 82.94 89 ARG A C 1
ATOM 693 O O . ARG A 1 89 ? -2.891 -25.430 -16.754 1.00 82.94 89 ARG A O 1
ATOM 700 N N . GLY A 1 90 ? -4.166 -25.447 -18.610 1.00 80.75 90 GLY A N 1
ATOM 701 C CA . GLY A 1 90 ? -4.559 -26.860 -18.537 1.00 80.75 90 GLY A CA 1
ATOM 702 C C . GLY A 1 90 ? -5.450 -27.203 -17.334 1.00 80.75 90 GLY A C 1
ATOM 703 O O . GLY A 1 90 ? -5.527 -28.359 -16.921 1.00 80.75 90 GLY A O 1
ATOM 704 N N . ARG A 1 91 ? -6.085 -26.199 -16.715 1.00 79.50 91 ARG A N 1
ATOM 705 C CA . ARG A 1 91 ? -7.051 -26.349 -15.613 1.00 79.50 91 ARG A CA 1
ATOM 706 C C . ARG A 1 91 ? -8.204 -25.375 -15.848 1.00 79.50 91 ARG A C 1
ATOM 708 O O . ARG A 1 91 ? -7.932 -24.277 -16.336 1.00 79.50 91 ARG A O 1
ATOM 715 N N . PRO A 1 92 ? -9.445 -25.728 -15.465 1.00 80.88 92 PRO A N 1
ATOM 716 C CA . PRO A 1 92 ? -10.569 -24.815 -15.596 1.00 80.88 92 PRO A CA 1
ATOM 717 C C . PRO A 1 92 ? -10.261 -23.525 -14.841 1.00 80.88 92 PRO A C 1
ATOM 719 O O . PRO A 1 92 ? -9.826 -23.545 -13.685 1.00 80.88 92 PRO A O 1
ATOM 722 N N . TYR A 1 93 ? -10.462 -22.413 -15.526 1.00 83.44 93 TYR A N 1
ATOM 723 C CA . TYR A 1 93 ? -10.270 -21.082 -14.996 1.00 83.44 93 TYR A CA 1
ATOM 724 C C . TYR A 1 93 ? -11.539 -20.294 -15.263 1.00 83.44 93 TYR A C 1
ATOM 726 O O . TYR A 1 93 ? -12.121 -20.404 -16.337 1.00 83.44 93 TYR A O 1
ATOM 734 N N . ARG A 1 94 ? -11.970 -19.563 -14.243 1.00 85.19 94 ARG A N 1
ATOM 735 C CA . ARG A 1 94 ? -12.998 -18.544 -14.361 1.00 85.19 94 ARG A CA 1
ATOM 736 C C . ARG A 1 94 ? -12.365 -17.233 -13.963 1.00 85.19 94 ARG A C 1
ATOM 738 O O . ARG A 1 94 ? -11.601 -17.208 -12.993 1.00 85.19 94 ARG A O 1
ATOM 745 N N . LEU A 1 95 ? -12.688 -16.180 -14.692 1.00 83.06 95 LEU A N 1
ATOM 746 C CA . LEU A 1 95 ? -12.205 -14.843 -14.382 1.00 83.06 95 LEU A CA 1
ATOM 747 C C . LEU A 1 95 ? -12.638 -14.419 -12.966 1.00 83.06 95 LEU A C 1
ATOM 749 O O 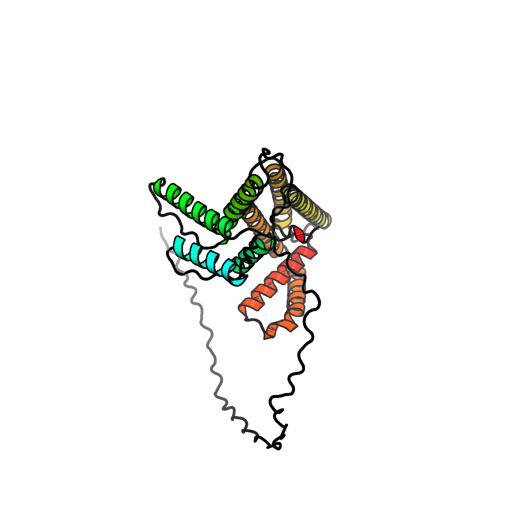. LEU A 1 95 ? -13.822 -14.452 -12.621 1.00 83.06 95 LEU A O 1
ATOM 753 N N . SER A 1 96 ? -11.666 -14.023 -12.140 1.00 83.38 96 SER A N 1
ATOM 754 C CA . SER A 1 96 ? -11.908 -13.334 -10.865 1.00 83.38 96 SER A CA 1
ATOM 755 C C . SER A 1 96 ? -12.476 -11.934 -11.128 1.00 83.38 96 SER A C 1
ATOM 757 O O . SER A 1 96 ? -12.144 -11.365 -12.167 1.00 83.38 96 SER A O 1
ATOM 759 N N . PRO A 1 97 ? -13.241 -11.309 -10.207 1.00 82.69 97 PRO A N 1
ATOM 760 C CA . PRO A 1 97 ? -13.635 -9.900 -10.335 1.00 82.69 97 PRO A CA 1
ATOM 761 C C . PRO A 1 97 ? -12.470 -8.951 -10.673 1.00 82.69 97 PRO A C 1
ATOM 763 O O . PRO A 1 97 ? -12.652 -7.990 -11.414 1.00 82.69 97 PRO A O 1
ATOM 766 N N . LEU A 1 98 ? -11.260 -9.256 -10.190 1.00 81.56 98 LEU A N 1
ATOM 767 C CA . LEU A 1 98 ? -10.045 -8.503 -10.513 1.00 81.56 98 LEU A CA 1
ATOM 768 C C . LEU A 1 98 ? -9.573 -8.726 -11.962 1.00 81.56 98 LEU A C 1
ATOM 770 O O . LEU A 1 98 ? -9.175 -7.780 -12.631 1.00 81.56 98 LEU A O 1
ATOM 774 N N . ASP A 1 99 ? -9.644 -9.964 -12.462 1.00 87.25 99 ASP A N 1
ATOM 775 C CA . ASP A 1 99 ? -9.272 -10.275 -13.848 1.00 87.25 99 ASP A CA 1
ATOM 776 C C . ASP A 1 99 ? -10.305 -9.695 -14.837 1.00 87.25 99 ASP A C 1
ATOM 778 O O . ASP A 1 99 ? -9.942 -9.285 -15.935 1.00 87.25 99 ASP A O 1
ATOM 782 N N . TRP A 1 100 ? -11.578 -9.590 -14.435 1.00 88.81 100 TRP A N 1
ATOM 783 C CA . TRP A 1 100 ? -12.610 -8.871 -15.191 1.00 88.81 100 TRP A CA 1
ATOM 784 C C . TRP A 1 100 ? -12.281 -7.384 -15.339 1.00 88.81 100 TRP A C 1
ATOM 786 O O . TRP A 1 100 ? -12.289 -6.874 -16.458 1.00 88.81 100 TRP A O 1
ATOM 796 N N . ALA A 1 101 ? -11.956 -6.706 -14.234 1.00 88.31 101 ALA A N 1
ATOM 797 C CA . ALA A 1 101 ? -11.582 -5.291 -14.253 1.00 88.31 101 ALA A CA 1
ATOM 798 C C . ALA A 1 101 ? -10.325 -5.038 -15.106 1.00 88.31 101 ALA A C 1
ATOM 800 O O . ALA A 1 101 ? -10.257 -4.048 -15.831 1.00 88.31 101 ALA A O 1
ATOM 801 N N . LEU A 1 102 ? -9.366 -5.968 -15.073 1.00 90.19 102 LEU A N 1
ATOM 802 C CA . LEU A 1 102 ? -8.146 -5.913 -15.879 1.00 90.19 102 LEU A CA 1
ATOM 803 C C . LEU A 1 102 ? -8.418 -6.070 -17.385 1.00 90.19 102 LEU A C 1
ATOM 805 O O . LEU A 1 102 ? -7.895 -5.317 -18.198 1.00 90.19 102 LEU A O 1
ATOM 809 N N . ILE A 1 103 ? -9.260 -7.023 -17.789 1.00 90.31 103 ILE A N 1
ATOM 810 C CA . ILE A 1 103 ? -9.632 -7.157 -19.208 1.00 90.31 103 ILE A CA 1
ATOM 811 C C . ILE A 1 103 ? -10.428 -5.929 -19.669 1.00 90.31 103 ILE A C 1
ATOM 813 O O . ILE A 1 103 ? -10.284 -5.473 -20.807 1.00 90.31 103 ILE A O 1
ATOM 817 N N . GLU A 1 104 ? -11.260 -5.369 -18.789 1.00 89.56 104 GLU A N 1
ATOM 818 C CA . GLU A 1 104 ? -12.001 -4.147 -19.078 1.00 89.56 104 GLU A CA 1
ATOM 819 C C . GLU A 1 104 ? -11.069 -2.947 -19.295 1.00 89.56 104 GLU A C 1
ATOM 821 O O . GLU A 1 104 ? -11.321 -2.159 -20.212 1.00 89.56 104 GLU A O 1
ATOM 826 N N . SER A 1 105 ? -9.982 -2.817 -18.524 1.00 89.56 105 SER A N 1
ATOM 827 C CA . SER A 1 105 ? -8.997 -1.752 -18.740 1.00 89.56 105 SER A CA 1
ATOM 828 C C . SER A 1 105 ? -8.293 -1.903 -20.090 1.00 89.56 105 SER A C 1
ATOM 830 O O . SER A 1 105 ? -8.289 -0.952 -20.869 1.00 89.56 105 SER A O 1
ATOM 832 N N . TRP A 1 106 ? -7.843 -3.109 -20.459 1.00 92.12 106 TRP A N 1
ATOM 833 C CA . TRP A 1 106 ? -7.244 -3.368 -21.779 1.00 92.12 106 TRP A CA 1
ATOM 834 C C . TRP A 1 106 ? -8.186 -3.036 -22.933 1.00 92.12 106 TRP A C 1
ATOM 836 O O . TRP A 1 106 ? -7.777 -2.488 -23.959 1.00 92.12 106 TRP A O 1
ATOM 846 N N . ARG A 1 107 ? -9.478 -3.329 -22.764 1.00 87.56 107 ARG A N 1
ATOM 847 C CA . ARG A 1 107 ? -10.490 -2.976 -23.757 1.00 87.56 107 ARG A CA 1
ATOM 848 C C . ARG A 1 107 ? -10.686 -1.463 -23.861 1.00 87.56 107 ARG A C 1
ATOM 850 O O . ARG A 1 107 ? -10.801 -0.962 -24.978 1.00 87.56 107 ARG A O 1
ATOM 857 N N . LYS A 1 108 ? -10.729 -0.742 -22.734 1.00 85.69 108 LYS A N 1
ATOM 858 C CA . LYS A 1 108 ? -10.834 0.732 -22.699 1.00 85.69 108 LYS A CA 1
ATOM 859 C C . LYS A 1 108 ? -9.615 1.406 -23.329 1.00 85.69 108 LYS A C 1
ATOM 861 O O . LYS A 1 108 ? -9.773 2.396 -24.032 1.00 85.69 108 LYS A O 1
ATOM 866 N N . GLU A 1 109 ? -8.434 0.825 -23.152 1.00 82.75 109 GLU A N 1
ATOM 867 C CA . GLU A 1 109 ? -7.185 1.253 -23.795 1.00 82.75 109 GLU A CA 1
ATOM 868 C C . GLU A 1 109 ? -7.120 0.920 -25.296 1.00 82.75 109 GLU A C 1
ATOM 870 O O . GLU A 1 109 ? -6.194 1.334 -25.997 1.00 82.75 109 GLU A O 1
ATOM 875 N N . GLY A 1 110 ? -8.106 0.185 -25.818 1.00 85.44 110 GLY A N 1
ATOM 876 C CA . GLY A 1 110 ? -8.173 -0.185 -27.226 1.00 85.44 110 GLY A CA 1
ATOM 877 C C . GLY A 1 110 ? -7.165 -1.264 -27.619 1.00 85.44 110 GLY A C 1
ATOM 878 O O . GLY A 1 110 ? -6.803 -1.358 -28.795 1.00 85.44 110 GLY A O 1
ATOM 879 N N . ILE A 1 111 ? -6.707 -2.087 -26.668 1.00 88.44 111 ILE A N 1
ATOM 880 C CA . ILE A 1 111 ? -5.775 -3.182 -26.945 1.00 88.44 111 ILE A CA 1
ATOM 881 C C . ILE A 1 111 ? -6.494 -4.260 -27.774 1.00 88.44 111 ILE A C 1
ATOM 883 O O . ILE A 1 111 ? -7.468 -4.855 -27.303 1.00 88.44 111 ILE A O 1
ATOM 887 N N . PRO A 1 112 ? -6.035 -4.575 -28.998 1.00 87.25 112 PRO A N 1
ATOM 888 C CA . PRO A 1 112 ? -6.680 -5.572 -29.842 1.00 87.25 112 PRO A CA 1
ATOM 889 C C . PRO A 1 112 ? -6.567 -6.977 -29.257 1.00 87.25 112 PRO A C 1
ATOM 891 O O . PRO A 1 112 ? -5.500 -7.381 -28.796 1.00 87.25 112 PRO A O 1
ATOM 894 N N . LEU A 1 113 ? -7.629 -7.773 -29.404 1.00 87.69 113 LEU A N 1
ATOM 895 C CA . LEU A 1 113 ? -7.670 -9.158 -28.924 1.00 87.69 113 LEU A CA 1
ATOM 896 C C . LEU A 1 113 ? -6.449 -9.992 -29.372 1.00 87.69 113 LEU A C 1
ATOM 898 O O . LEU A 1 113 ? -5.813 -10.597 -28.511 1.00 87.69 113 LEU A O 1
ATOM 902 N N . PRO A 1 114 ? -6.024 -9.983 -30.657 1.00 87.81 114 PRO A N 1
ATOM 903 C CA . PRO A 1 114 ? -4.878 -10.788 -31.093 1.00 87.81 114 PRO A CA 1
ATOM 904 C C . PRO A 1 114 ? -3.559 -10.447 -30.385 1.00 87.81 114 PRO A C 1
ATOM 906 O O . PRO A 1 114 ? -2.678 -11.299 -30.289 1.00 87.81 114 PRO A O 1
ATOM 909 N N . VAL A 1 115 ? -3.407 -9.211 -29.899 1.00 88.88 115 VAL A N 1
ATOM 910 C CA . VAL A 1 115 ? -2.222 -8.777 -29.144 1.00 88.88 115 VAL A CA 1
ATOM 911 C C . VAL A 1 115 ? -2.226 -9.412 -27.759 1.00 88.88 115 VAL A C 1
ATOM 913 O O . VAL A 1 115 ? -1.223 -9.998 -27.356 1.00 88.88 115 VAL A O 1
ATOM 916 N N . VAL A 1 116 ? -3.369 -9.359 -27.071 1.00 90.88 116 VAL A N 1
ATOM 917 C CA . VAL A 1 116 ? -3.541 -9.948 -25.736 1.00 90.88 116 VAL A CA 1
ATOM 918 C C . VAL A 1 116 ? -3.307 -11.456 -25.775 1.00 90.88 116 VAL A C 1
ATOM 920 O O . VAL A 1 116 ? -2.521 -11.978 -24.986 1.00 90.88 116 VAL A O 1
ATOM 923 N N . LEU A 1 117 ? -3.920 -12.160 -26.734 1.00 91.06 117 LEU A N 1
ATOM 924 C CA . LEU A 1 117 ? -3.771 -13.615 -26.858 1.00 91.06 117 LEU A CA 1
ATOM 925 C C . LEU A 1 117 ? -2.310 -14.020 -27.105 1.00 91.06 117 LEU A C 1
ATOM 927 O O . LEU A 1 117 ? -1.793 -14.938 -26.465 1.00 91.06 117 LEU A O 1
ATOM 931 N N . ARG A 1 118 ? -1.611 -13.288 -27.982 1.00 88.69 118 ARG A N 1
ATOM 932 C CA . ARG A 1 118 ? -0.194 -13.531 -28.277 1.00 88.69 118 ARG A CA 1
ATOM 933 C C . ARG A 1 118 ? 0.702 -13.269 -27.066 1.00 88.69 118 ARG A C 1
ATOM 935 O O . ARG A 1 118 ? 1.640 -14.029 -26.833 1.00 88.69 118 ARG A O 1
ATOM 942 N N . ALA A 1 119 ? 0.428 -12.218 -26.300 1.00 89.38 119 ALA A N 1
ATOM 943 C CA . ALA A 1 119 ? 1.178 -11.913 -25.088 1.00 89.38 119 ALA A CA 1
ATOM 944 C C . ALA A 1 119 ? 1.007 -13.007 -24.025 1.00 89.38 119 ALA A C 1
ATOM 946 O O . ALA A 1 119 ? 1.997 -13.493 -23.476 1.00 89.38 119 ALA A O 1
ATOM 947 N N . ILE A 1 120 ? -0.232 -13.460 -23.796 1.00 91.44 120 ILE A N 1
ATOM 948 C CA . ILE A 1 120 ? -0.524 -14.587 -22.900 1.00 91.44 120 ILE A CA 1
ATOM 949 C C . ILE A 1 120 ? 0.272 -15.817 -23.349 1.00 91.44 120 ILE A C 1
ATOM 951 O O . ILE A 1 120 ? 0.998 -16.411 -22.552 1.00 91.44 120 ILE A O 1
ATOM 955 N N . GLU A 1 121 ? 0.223 -16.170 -24.633 1.00 89.19 121 GLU A N 1
ATOM 956 C CA . GLU A 1 121 ? 1.018 -17.270 -25.181 1.00 89.19 121 GLU A CA 1
ATOM 957 C C . GLU A 1 121 ? 2.520 -17.126 -24.877 1.00 89.19 121 GLU A C 1
ATOM 959 O O . GLU A 1 121 ? 3.150 -18.069 -24.384 1.00 89.19 121 GLU A O 1
ATOM 964 N N . GLN A 1 122 ? 3.098 -15.954 -25.140 1.00 87.38 122 GLN A N 1
ATOM 965 C CA . GLN A 1 122 ? 4.527 -15.699 -24.953 1.00 87.38 122 GLN A CA 1
ATOM 966 C C . GLN A 1 122 ? 4.964 -15.870 -23.498 1.00 87.38 122 GLN A C 1
ATOM 968 O O . GLN A 1 122 ? 6.027 -16.445 -23.245 1.00 87.38 122 GLN A O 1
ATOM 973 N N . VAL A 1 123 ? 4.129 -15.459 -22.542 1.00 89.19 123 VAL A N 1
ATOM 974 C CA . VAL A 1 123 ? 4.379 -15.637 -21.105 1.00 89.19 123 VAL A CA 1
ATOM 975 C C . VAL A 1 123 ? 4.482 -17.119 -20.740 1.00 89.19 123 VAL A C 1
ATOM 977 O O . VAL A 1 123 ? 5.423 -17.537 -20.054 1.00 89.19 123 VAL A O 1
ATOM 980 N N . PHE A 1 124 ? 3.559 -17.950 -21.232 1.00 86.50 124 PHE A N 1
ATOM 981 C CA . PHE A 1 124 ? 3.601 -19.394 -20.991 1.00 86.50 124 PHE A CA 1
ATOM 982 C C . PHE A 1 124 ? 4.803 -20.061 -21.682 1.00 86.50 124 PHE A C 1
ATOM 984 O O . PHE A 1 124 ? 5.456 -20.914 -21.074 1.00 86.50 124 PHE A O 1
ATOM 991 N N . VAL A 1 125 ? 5.162 -19.639 -22.902 1.00 86.75 125 VAL A N 1
ATOM 992 C CA . VAL A 1 125 ? 6.348 -20.140 -23.625 1.00 86.75 125 VAL A CA 1
ATOM 993 C C . VAL A 1 125 ? 7.647 -19.777 -22.901 1.00 86.75 125 VAL A C 1
ATOM 995 O O . VAL A 1 125 ? 8.514 -20.636 -22.716 1.00 86.75 125 VAL A O 1
ATOM 998 N N . ALA A 1 126 ? 7.798 -18.527 -22.458 1.00 82.69 126 ALA A N 1
ATOM 999 C CA . ALA A 1 126 ? 8.964 -18.077 -21.700 1.00 82.69 126 ALA A CA 1
ATOM 1000 C C . ALA A 1 126 ? 9.116 -18.875 -20.398 1.00 82.69 126 ALA A C 1
ATOM 1002 O O . ALA A 1 126 ? 10.211 -19.327 -20.053 1.00 82.69 126 ALA A O 1
ATOM 1003 N N . ARG A 1 127 ? 8.000 -19.143 -19.714 1.00 81.56 127 ARG A N 1
ATOM 1004 C CA . ARG A 1 127 ? 7.988 -19.940 -18.486 1.00 81.56 127 ARG A CA 1
ATOM 1005 C C . ARG A 1 127 ? 8.351 -21.404 -18.728 1.00 81.56 127 ARG A C 1
ATOM 1007 O O . ARG A 1 127 ? 9.115 -21.961 -17.942 1.00 81.56 127 ARG A O 1
ATOM 1014 N N . ALA A 1 128 ? 7.861 -22.013 -19.807 1.00 80.56 128 ALA A N 1
ATOM 1015 C CA . ALA A 1 128 ? 8.235 -23.374 -20.191 1.00 80.56 128 ALA A CA 1
ATOM 1016 C C . ALA A 1 128 ? 9.749 -23.495 -20.460 1.00 80.56 128 ALA A C 1
ATOM 1018 O O . ALA A 1 128 ? 10.385 -24.435 -19.984 1.00 80.56 128 ALA A O 1
ATOM 1019 N N . LYS A 1 129 ? 10.351 -22.497 -21.125 1.00 78.88 129 LYS A N 1
ATOM 1020 C CA . LYS A 1 129 ? 11.809 -22.424 -21.347 1.00 78.88 129 LYS A CA 1
ATOM 1021 C C . LYS A 1 129 ? 12.606 -22.247 -20.051 1.00 78.88 129 LYS A C 1
ATOM 1023 O O . LYS A 1 129 ? 13.681 -22.822 -19.901 1.00 78.88 129 LYS A O 1
ATOM 1028 N N . SER A 1 130 ? 12.110 -21.448 -19.109 1.00 73.06 130 SER A N 1
ATOM 1029 C CA . SER A 1 130 ? 12.759 -21.275 -17.801 1.00 73.06 130 SER A CA 1
ATOM 1030 C C . SER A 1 130 ? 12.643 -22.529 -16.931 1.00 73.06 130 SER A C 1
ATOM 1032 O O . SER A 1 130 ? 13.576 -22.864 -16.207 1.00 73.06 130 SER A O 1
ATOM 1034 N N . ALA A 1 131 ? 11.536 -23.265 -17.049 1.00 70.56 131 ALA A N 1
ATOM 1035 C CA . ALA A 1 131 ? 11.320 -24.530 -16.358 1.00 70.56 131 ALA A CA 1
ATOM 1036 C C . ALA A 1 131 ? 12.281 -25.634 -16.819 1.00 70.56 131 ALA A C 1
ATOM 1038 O O . ALA A 1 131 ? 12.779 -26.385 -15.988 1.00 70.56 131 ALA A O 1
ATOM 1039 N N . SER A 1 132 ? 12.589 -25.710 -18.118 1.00 67.88 132 SER A N 1
ATOM 1040 C CA . SER A 1 132 ? 13.538 -26.699 -18.648 1.00 67.88 132 SER A CA 1
ATOM 1041 C C . SER A 1 132 ? 14.999 -26.406 -18.284 1.00 67.88 132 SER A C 1
ATOM 1043 O O . SER A 1 132 ? 15.840 -27.292 -18.386 1.00 67.88 132 SER A O 1
ATOM 1045 N N . ARG A 1 133 ? 15.321 -25.170 -17.877 1.00 70.50 133 ARG A N 1
ATOM 1046 C CA . ARG A 1 133 ? 16.678 -24.750 -17.478 1.00 70.50 133 ARG A CA 1
ATOM 1047 C C . ARG A 1 133 ? 16.974 -24.954 -15.990 1.00 70.50 133 ARG A C 1
ATOM 1049 O O . ARG A 1 133 ? 18.130 -24.857 -15.597 1.00 70.50 133 ARG A O 1
ATOM 1056 N N . GLN A 1 134 ? 15.959 -25.206 -15.163 1.00 62.56 134 GLN A N 1
ATOM 1057 C CA . GLN A 1 134 ? 16.112 -25.363 -13.716 1.00 62.56 134 GLN A CA 1
ATOM 1058 C C . GLN A 1 134 ? 16.178 -26.855 -13.337 1.00 62.56 134 GLN A C 1
ATOM 1060 O O . GLN A 1 134 ? 15.172 -27.553 -13.451 1.00 62.56 134 GLN A O 1
ATOM 1065 N N . PRO A 1 135 ? 17.327 -27.368 -12.850 1.00 56.50 135 PRO A N 1
ATOM 1066 C CA . PRO A 1 135 ? 17.498 -28.795 -12.555 1.00 56.50 135 PRO A CA 1
ATOM 1067 C C . PRO A 1 135 ? 16.789 -29.261 -11.267 1.00 56.50 135 PRO A C 1
ATOM 1069 O O . PRO A 1 135 ? 16.679 -30.461 -11.027 1.00 56.50 135 PRO A O 1
ATOM 1072 N N . LYS A 1 136 ? 16.287 -28.342 -10.428 1.00 55.62 136 LYS A N 1
ATOM 1073 C CA . LYS A 1 136 ? 15.583 -28.653 -9.171 1.00 55.62 136 LYS A CA 1
ATOM 1074 C C . LYS A 1 136 ? 14.407 -27.702 -8.936 1.00 55.62 136 LYS A C 1
ATOM 1076 O O . LYS A 1 136 ? 14.498 -26.761 -8.157 1.00 55.62 136 LYS A O 1
ATOM 1081 N N . GLY A 1 137 ? 13.273 -27.967 -9.576 1.00 56.41 137 GLY A N 1
ATOM 1082 C CA . GLY A 1 137 ? 12.007 -27.349 -9.179 1.00 56.41 137 GLY A CA 1
ATOM 1083 C C . GLY A 1 137 ? 10.986 -27.291 -10.301 1.00 56.41 137 GLY A C 1
ATOM 1084 O O . GLY A 1 137 ? 11.234 -26.713 -11.353 1.00 56.41 137 GLY A O 1
ATOM 1085 N N . ARG A 1 138 ? 9.796 -27.851 -10.060 1.00 59.28 138 ARG A N 1
ATOM 1086 C CA . ARG A 1 138 ? 8.651 -27.643 -10.951 1.00 59.28 138 ARG A CA 1
ATOM 1087 C C . ARG A 1 138 ? 8.281 -26.152 -10.899 1.00 59.28 138 ARG A C 1
ATOM 1089 O O . ARG A 1 138 ? 8.095 -25.633 -9.794 1.00 59.28 138 ARG A O 1
ATOM 1096 N N . PRO A 1 139 ? 8.166 -25.449 -12.038 1.00 60.84 139 PRO A N 1
ATOM 1097 C CA . PRO A 1 139 ? 7.797 -24.037 -12.037 1.00 60.84 139 PRO A CA 1
ATOM 1098 C C . PRO A 1 139 ? 6.443 -23.865 -11.340 1.00 60.84 139 PRO A C 1
ATOM 1100 O O . PRO A 1 139 ? 5.505 -24.629 -11.584 1.00 60.84 139 PRO A O 1
ATOM 1103 N N . ARG A 1 140 ? 6.321 -22.853 -10.470 1.00 63.34 140 ARG A N 1
ATOM 1104 C CA . ARG A 1 140 ? 5.029 -22.520 -9.843 1.00 63.34 140 ARG A CA 1
ATOM 1105 C C . ARG A 1 140 ? 3.996 -22.229 -10.952 1.00 63.34 140 ARG A C 1
ATOM 1107 O O . ARG A 1 140 ? 4.366 -21.608 -11.948 1.00 63.34 140 ARG A O 1
ATOM 1114 N N . PRO A 1 141 ? 2.734 -22.667 -10.851 1.00 65.44 141 PRO A N 1
ATOM 1115 C CA . PRO A 1 141 ? 1.740 -22.374 -11.883 1.00 65.44 141 PRO A CA 1
ATOM 1116 C C . PRO A 1 141 ? 1.419 -20.873 -11.920 1.00 65.44 141 PRO A C 1
ATOM 1118 O O . PRO A 1 141 ? 1.396 -20.228 -10.871 1.00 65.44 141 PRO A O 1
ATOM 1121 N N . VAL A 1 142 ? 1.143 -20.332 -13.110 1.00 70.69 142 VAL A N 1
ATOM 1122 C CA . VAL A 1 142 ? 0.559 -18.988 -13.251 1.00 70.69 142 VAL A CA 1
ATOM 1123 C C . VAL A 1 142 ? -0.863 -19.049 -12.692 1.00 70.69 142 VAL A C 1
ATOM 1125 O O . VAL A 1 142 ? -1.663 -19.889 -13.111 1.00 70.69 142 VAL A O 1
ATOM 1128 N N . ARG A 1 143 ? -1.144 -18.247 -11.661 1.00 68.94 143 ARG A N 1
ATOM 1129 C CA . ARG A 1 143 ? -2.390 -18.342 -10.882 1.00 68.94 143 ARG A CA 1
ATOM 1130 C C . ARG A 1 143 ? -3.487 -17.389 -11.365 1.00 68.94 143 ARG A C 1
ATOM 1132 O O . ARG A 1 143 ? -4.647 -17.789 -11.272 1.00 68.94 143 ARG A O 1
ATOM 1139 N N . SER A 1 144 ? -3.120 -16.221 -11.901 1.00 80.00 144 SER A N 1
ATOM 1140 C CA . SER A 1 144 ? -4.038 -15.155 -12.341 1.00 80.00 144 SER A CA 1
ATOM 1141 C C . SER A 1 144 ? -3.590 -14.517 -13.652 1.00 80.00 144 SER A C 1
ATOM 1143 O O . SER A 1 144 ? -2.406 -14.589 -14.000 1.00 80.00 144 SER A O 1
ATOM 1145 N N . LEU A 1 145 ? -4.534 -13.864 -14.333 1.00 86.31 145 LEU A N 1
ATOM 1146 C CA . LEU A 1 145 ? -4.316 -13.127 -15.576 1.00 86.31 145 LEU A CA 1
ATOM 1147 C C . LEU A 1 145 ? -3.401 -11.906 -15.385 1.00 86.31 145 LEU A C 1
ATOM 1149 O O . LEU A 1 145 ? -2.648 -11.573 -16.296 1.00 86.31 145 LEU A O 1
ATOM 1153 N N . SER A 1 146 ? -3.384 -11.312 -14.186 1.00 85.25 146 SER A N 1
ATOM 1154 C CA . SER A 1 146 ? -2.500 -10.189 -13.822 1.00 85.25 146 SER A CA 1
ATOM 1155 C C . SER A 1 146 ? -1.015 -10.453 -14.086 1.00 85.25 146 SER A C 1
ATOM 1157 O O . SER A 1 146 ? -0.278 -9.541 -14.435 1.00 85.25 146 SER A O 1
ATOM 1159 N N . TYR A 1 147 ? -0.568 -11.713 -14.031 1.00 84.50 147 TYR A N 1
ATOM 1160 C CA . TYR A 1 147 ? 0.811 -12.073 -14.379 1.00 84.50 147 TYR A CA 1
ATOM 1161 C C . TYR A 1 147 ? 1.159 -11.791 -15.851 1.00 84.50 147 TYR A C 1
ATOM 1163 O O . TYR A 1 147 ? 2.324 -11.596 -16.187 1.00 84.50 147 TYR A O 1
ATOM 1171 N N . CYS A 1 148 ? 0.162 -11.796 -16.738 1.00 88.69 148 CYS A N 1
ATOM 1172 C CA . CYS A 1 148 ? 0.350 -11.523 -18.160 1.00 88.69 148 CYS A CA 1
ATOM 1173 C C . CYS A 1 148 ? 0.290 -10.025 -18.482 1.00 88.69 148 CYS A C 1
ATOM 1175 O O . CYS A 1 148 ? 0.675 -9.653 -19.583 1.00 88.69 148 CYS A O 1
ATOM 1177 N N . GLN A 1 149 ? -0.142 -9.176 -17.543 1.00 88.81 149 GLN A N 1
ATOM 1178 C CA . GLN A 1 149 ? -0.300 -7.735 -17.750 1.00 88.81 149 GLN A CA 1
ATOM 1179 C C . GLN A 1 149 ? 0.946 -7.042 -18.330 1.00 88.81 149 GLN A C 1
ATOM 1181 O O . GLN A 1 149 ? 0.815 -6.459 -19.406 1.00 88.81 149 GLN A O 1
ATOM 1186 N N . PRO A 1 150 ? 2.154 -7.157 -17.739 1.00 86.38 150 PRO A N 1
ATOM 1187 C CA . PRO A 1 150 ? 3.329 -6.479 -18.292 1.00 86.38 150 PRO A CA 1
ATOM 1188 C C . PRO A 1 150 ? 3.676 -6.964 -19.707 1.00 86.38 150 PRO A C 1
ATOM 1190 O O . PRO A 1 150 ? 4.111 -6.185 -20.550 1.00 86.38 150 PRO A O 1
ATOM 1193 N N . ALA A 1 151 ? 3.435 -8.245 -20.004 1.00 87.94 151 ALA A N 1
ATOM 1194 C CA . ALA A 1 151 ? 3.668 -8.792 -21.337 1.00 87.94 151 ALA A CA 1
ATOM 1195 C C . ALA A 1 151 ? 2.619 -8.323 -22.358 1.00 87.94 151 ALA A C 1
ATOM 1197 O O . ALA A 1 151 ? 2.941 -8.149 -23.531 1.00 87.94 151 ALA A O 1
ATOM 1198 N N . VAL A 1 152 ? 1.365 -8.128 -21.933 1.00 90.06 152 VAL A N 1
ATOM 1199 C CA . VAL A 1 152 ? 0.291 -7.575 -22.773 1.00 90.06 152 VAL A CA 1
ATOM 1200 C C . VAL A 1 152 ? 0.591 -6.121 -23.121 1.00 90.06 152 VAL A C 1
ATOM 1202 O O . VAL A 1 152 ? 0.484 -5.748 -24.287 1.00 90.06 152 VAL A O 1
ATOM 1205 N N . GLU A 1 153 ? 1.028 -5.329 -22.144 1.00 88.38 153 GLU A N 1
ATOM 1206 C CA . GLU A 1 153 ? 1.440 -3.938 -22.345 1.00 88.38 153 GLU A CA 1
ATOM 1207 C C . GLU A 1 153 ? 2.641 -3.845 -23.297 1.00 88.38 153 GLU A C 1
ATOM 1209 O O . GLU A 1 153 ? 2.588 -3.109 -24.282 1.00 88.38 153 GLU A O 1
ATOM 1214 N N . GLU A 1 154 ? 3.688 -4.649 -23.088 1.00 86.56 154 GLU A N 1
ATOM 1215 C CA . GLU A 1 154 ? 4.854 -4.697 -23.982 1.00 86.56 154 GLU A CA 1
ATOM 1216 C C . GLU A 1 154 ? 4.461 -5.097 -25.414 1.00 86.56 154 GLU A C 1
ATOM 1218 O O . GLU A 1 154 ? 4.843 -4.437 -26.388 1.00 86.56 154 GLU A O 1
ATOM 1223 N N . ALA A 1 155 ? 3.645 -6.144 -25.560 1.00 86.31 155 ALA A N 1
ATOM 1224 C CA . ALA A 1 155 ? 3.151 -6.588 -26.859 1.00 86.31 155 ALA A CA 1
ATOM 1225 C C . ALA A 1 155 ? 2.288 -5.518 -27.540 1.00 86.31 155 ALA A C 1
ATOM 1227 O O . ALA A 1 155 ? 2.354 -5.365 -28.763 1.00 86.31 155 ALA A O 1
ATOM 1228 N N . PHE A 1 156 ? 1.504 -4.760 -26.771 1.00 89.81 156 PHE A N 1
ATOM 1229 C CA . PHE A 1 156 ? 0.706 -3.657 -27.288 1.00 89.81 156 PHE A CA 1
ATOM 1230 C C . PHE A 1 156 ? 1.572 -2.491 -27.752 1.00 89.81 156 PHE A C 1
ATOM 1232 O O . PHE A 1 156 ? 1.340 -1.969 -28.842 1.00 89.81 156 PHE A O 1
ATOM 1239 N N . GLN A 1 157 ? 2.622 -2.140 -27.011 1.00 85.69 157 GLN A N 1
ATOM 1240 C CA . GLN A 1 157 ? 3.572 -1.115 -27.445 1.00 85.69 157 GLN A CA 1
ATOM 1241 C C . GLN A 1 157 ? 4.312 -1.530 -28.720 1.00 85.69 157 GLN A C 1
ATOM 1243 O O . GLN A 1 157 ? 4.391 -0.751 -29.670 1.00 85.69 157 GLN A O 1
ATOM 1248 N N . ALA A 1 158 ? 4.771 -2.781 -28.806 1.00 83.12 158 ALA A N 1
ATOM 1249 C CA . ALA A 1 158 ? 5.383 -3.316 -30.022 1.00 83.12 158 ALA A CA 1
ATOM 1250 C C . ALA A 1 158 ? 4.399 -3.325 -31.209 1.00 83.12 158 ALA A C 1
ATOM 1252 O O . ALA A 1 158 ? 4.753 -3.000 -32.348 1.00 83.12 158 ALA A O 1
ATOM 1253 N N . TRP A 1 159 ? 3.133 -3.656 -30.955 1.00 86.81 159 TRP A N 1
ATOM 1254 C CA . TRP A 1 159 ? 2.075 -3.606 -31.958 1.00 86.81 159 TRP A CA 1
ATOM 1255 C C . TRP A 1 159 ? 1.777 -2.172 -32.424 1.00 86.81 159 TRP A C 1
ATOM 1257 O O . TRP A 1 159 ? 1.598 -1.948 -33.621 1.00 86.81 159 TRP A O 1
ATOM 1267 N N . ARG A 1 160 ? 1.802 -1.181 -31.524 1.00 82.81 160 ARG A N 1
ATOM 1268 C CA . ARG A 1 160 ? 1.674 0.241 -31.881 1.00 82.81 160 ARG A CA 1
ATOM 1269 C C . ARG A 1 160 ? 2.863 0.712 -32.718 1.00 82.81 160 ARG A C 1
ATOM 1271 O O . ARG A 1 160 ? 2.655 1.268 -33.793 1.00 82.81 160 ARG A O 1
ATOM 1278 N N . ALA A 1 161 ? 4.085 0.405 -32.282 1.00 78.50 161 ALA A N 1
ATOM 1279 C CA . ALA A 1 161 ? 5.322 0.776 -32.969 1.00 78.50 161 ALA A CA 1
ATOM 1280 C C . ALA A 1 161 ? 5.446 0.145 -34.368 1.00 78.50 161 ALA A C 1
ATOM 1282 O O . ALA A 1 161 ? 5.952 0.772 -35.292 1.00 78.50 161 ALA A O 1
ATOM 1283 N N . SER A 1 162 ? 4.948 -1.081 -34.556 1.00 75.94 162 SER A N 1
ATOM 1284 C CA . SER A 1 162 ? 4.929 -1.737 -35.875 1.00 75.94 162 SER A CA 1
ATOM 1285 C C . SER A 1 162 ? 3.877 -1.173 -36.837 1.00 75.94 162 SER A C 1
ATOM 1287 O O . SER A 1 162 ? 3.992 -1.375 -38.045 1.00 75.94 162 SER A O 1
ATOM 1289 N N . ARG A 1 163 ? 2.872 -0.444 -36.333 1.00 74.25 163 ARG A N 1
ATOM 1290 C CA . ARG A 1 163 ? 1.851 0.236 -37.148 1.00 74.25 163 ARG A CA 1
ATOM 1291 C C . ARG A 1 163 ? 2.233 1.666 -37.518 1.00 74.25 163 ARG A C 1
ATOM 1293 O O . ARG A 1 163 ? 1.867 2.131 -38.593 1.00 74.25 163 ARG A O 1
ATOM 1300 N N . THR A 1 164 ? 2.994 2.346 -36.669 1.00 65.94 164 THR A N 1
ATOM 1301 C CA . THR A 1 164 ? 3.601 3.650 -36.959 1.00 65.94 164 THR A CA 1
ATOM 1302 C C . THR A 1 164 ? 5.020 3.413 -37.472 1.00 65.94 164 THR A C 1
ATOM 1304 O O . THR A 1 164 ? 5.963 3.417 -36.688 1.00 65.94 164 THR A O 1
ATOM 1307 N N . GLY A 1 165 ? 5.163 3.091 -38.760 1.00 47.72 165 GLY A N 1
ATOM 1308 C CA . GLY A 1 165 ? 6.421 2.628 -39.357 1.00 47.72 165 GLY A CA 1
ATOM 1309 C C . GLY A 1 165 ? 7.680 3.351 -38.851 1.00 47.72 165 GLY A C 1
ATOM 1310 O O . GLY A 1 165 ? 7.800 4.561 -38.988 1.00 47.72 165 GLY A O 1
ATOM 1311 N N . ALA A 1 166 ? 8.603 2.565 -38.291 1.00 54.56 166 ALA A N 1
ATOM 1312 C CA . ALA A 1 166 ? 10.011 2.877 -38.045 1.00 54.56 166 ALA A CA 1
ATOM 1313 C C . ALA A 1 166 ? 10.330 4.275 -37.474 1.00 54.56 166 ALA A C 1
ATOM 1315 O O . ALA A 1 166 ? 10.787 5.170 -38.181 1.00 54.56 166 ALA A O 1
ATOM 1316 N N . ALA A 1 167 ? 10.278 4.391 -36.150 1.00 36.56 167 ALA A N 1
ATOM 1317 C CA . ALA A 1 167 ? 11.222 5.225 -35.417 1.00 36.56 167 ALA A CA 1
ATOM 1318 C C . ALA A 1 167 ? 11.687 4.445 -34.183 1.00 36.56 167 ALA A C 1
ATOM 1320 O O . ALA A 1 167 ? 10.870 3.913 -33.432 1.00 36.56 167 ALA A O 1
ATOM 1321 N N . ALA A 1 168 ? 13.007 4.334 -34.006 1.00 43.44 168 ALA A N 1
ATOM 1322 C CA . ALA A 1 168 ? 13.603 3.873 -32.755 1.00 43.44 168 ALA A CA 1
ATOM 1323 C C . ALA A 1 168 ? 12.986 4.659 -31.583 1.00 43.44 168 ALA A C 1
ATOM 1325 O O . ALA A 1 168 ? 12.687 5.842 -31.767 1.00 43.44 168 ALA A O 1
ATOM 1326 N N . PRO A 1 169 ? 12.769 4.051 -30.402 1.00 42.56 169 PRO A N 1
ATOM 1327 C CA . PRO A 1 169 ? 12.033 4.719 -29.346 1.00 42.56 169 PRO A CA 1
ATOM 1328 C C . PRO A 1 169 ? 12.898 5.841 -28.770 1.00 42.56 169 PRO A C 1
ATOM 1330 O O . PRO A 1 169 ? 13.734 5.630 -27.896 1.00 42.56 169 PRO A O 1
ATOM 1333 N N . ALA A 1 170 ? 12.683 7.055 -29.273 1.00 38.38 170 ALA A N 1
ATOM 1334 C CA . ALA A 1 170 ? 12.841 8.245 -28.469 1.00 38.38 170 ALA A CA 1
ATOM 1335 C C . ALA A 1 170 ? 11.799 8.132 -27.360 1.00 38.38 170 ALA A C 1
ATOM 1337 O O . ALA A 1 170 ? 10.600 8.050 -27.635 1.00 38.38 170 ALA A O 1
ATOM 1338 N N . THR A 1 171 ? 12.293 8.054 -26.129 1.00 42.88 171 THR A N 1
ATOM 1339 C CA . THR A 1 171 ? 11.556 8.079 -24.870 1.00 42.88 171 THR A CA 1
ATOM 1340 C C . THR A 1 171 ? 10.542 9.217 -24.915 1.00 42.88 171 THR A C 1
ATOM 1342 O O . THR A 1 171 ? 10.850 10.366 -24.620 1.00 42.88 171 THR A O 1
ATOM 1345 N N . THR A 1 172 ? 9.345 8.903 -25.385 1.00 36.81 172 THR A N 1
ATOM 1346 C CA . THR A 1 172 ? 8.199 9.794 -25.361 1.00 36.81 172 THR A CA 1
ATOM 1347 C C . THR A 1 172 ? 7.260 9.122 -24.395 1.00 36.81 172 THR A C 1
ATOM 1349 O O . THR A 1 172 ? 6.786 8.017 -24.668 1.00 36.81 172 THR A O 1
ATOM 1352 N N . ASP A 1 173 ? 7.085 9.760 -23.242 1.00 43.34 173 ASP A N 1
ATOM 1353 C CA . ASP A 1 173 ? 6.071 9.430 -22.253 1.00 43.34 173 ASP A CA 1
ATOM 1354 C C . ASP A 1 173 ? 4.696 9.479 -22.937 1.00 43.34 173 ASP A C 1
ATOM 1356 O O . ASP A 1 173 ? 4.007 10.495 -22.972 1.00 43.34 173 ASP A O 1
ATOM 1360 N N . LEU A 1 174 ? 4.315 8.366 -23.556 1.00 39.09 174 LEU A N 1
ATOM 1361 C CA . LEU A 1 174 ? 2.923 8.024 -23.768 1.00 39.09 174 LEU A CA 1
ATOM 1362 C C . LEU A 1 174 ? 2.368 7.636 -22.395 1.00 39.09 174 LEU A C 1
ATOM 1364 O O . LEU A 1 174 ? 3.056 6.914 -21.668 1.00 39.09 174 LEU A O 1
ATOM 1368 N N . PRO A 1 175 ? 1.151 8.070 -22.030 1.00 41.34 175 PRO A N 1
ATOM 1369 C CA . PRO A 1 175 ? 0.521 7.645 -20.792 1.00 41.34 175 PRO A CA 1
ATOM 1370 C C . PRO A 1 175 ? 0.264 6.138 -20.888 1.00 41.34 175 PRO A C 1
ATOM 1372 O O . PRO A 1 175 ? -0.690 5.678 -21.512 1.00 41.34 175 PRO A O 1
ATOM 1375 N N . SER A 1 176 ? 1.206 5.370 -20.345 1.00 42.62 176 SER A N 1
ATOM 1376 C CA . SER A 1 176 ? 1.032 3.974 -19.973 1.00 42.62 176 SER A CA 1
ATOM 1377 C C . SER A 1 176 ? -0.016 3.955 -18.866 1.00 42.62 176 SER A C 1
ATOM 1379 O O . SER A 1 176 ? 0.040 4.809 -17.985 1.00 42.62 176 SER A O 1
ATOM 1381 N N . GLY A 1 177 ? -0.953 3.008 -18.876 1.00 48.00 177 GLY A N 1
ATOM 1382 C CA . GLY A 1 177 ? -1.976 2.842 -17.829 1.00 48.00 177 GLY A CA 1
ATOM 1383 C C . GLY A 1 177 ? -1.427 2.433 -16.450 1.00 48.00 177 GLY A C 1
ATOM 1384 O O . GLY A 1 177 ? -2.143 1.834 -15.657 1.00 48.00 177 GLY A O 1
ATOM 1385 N N . GLY A 1 178 ? -0.154 2.728 -16.167 1.00 55.28 178 GLY A N 1
ATOM 1386 C CA . GLY A 1 178 ? 0.521 2.530 -14.891 1.00 55.28 178 GLY A CA 1
ATOM 1387 C C . GLY A 1 178 ? 1.240 3.812 -14.453 1.00 55.28 178 GLY A C 1
ATOM 1388 O O . GLY A 1 178 ? 1.512 4.686 -15.281 1.00 55.28 178 GLY A O 1
ATOM 1389 N N . PRO A 1 179 ? 1.555 3.951 -13.156 1.00 64.31 179 PRO A N 1
ATOM 1390 C CA . PRO A 1 179 ? 2.123 5.180 -12.620 1.00 64.31 179 PRO A CA 1
ATOM 1391 C C . PRO A 1 179 ? 3.463 5.508 -13.291 1.00 64.31 179 PRO A C 1
ATOM 1393 O O . PRO A 1 179 ? 4.353 4.658 -13.392 1.00 64.31 179 PRO A O 1
ATOM 1396 N N . SER A 1 180 ? 3.620 6.753 -13.754 1.00 79.38 180 SER A N 1
ATOM 1397 C CA . SER A 1 180 ? 4.873 7.193 -14.372 1.00 79.38 180 SER A CA 1
ATOM 1398 C C . SER A 1 180 ? 6.016 7.151 -13.354 1.00 79.38 180 SER A C 1
ATOM 1400 O O . SER A 1 180 ? 5.818 7.346 -12.154 1.00 79.38 180 SER A O 1
ATOM 1402 N N . ARG A 1 181 ? 7.248 6.921 -13.818 1.00 80.62 181 ARG A N 1
ATOM 1403 C CA . ARG A 1 181 ? 8.426 6.851 -12.929 1.00 80.62 181 ARG A CA 1
ATOM 1404 C C . ARG A 1 181 ? 8.637 8.147 -12.153 1.00 80.62 181 ARG A C 1
ATOM 1406 O O . ARG A 1 181 ? 8.970 8.112 -10.972 1.00 80.62 181 ARG A O 1
ATOM 1413 N N . SER A 1 182 ? 8.408 9.279 -12.818 1.00 83.94 182 SER A N 1
ATOM 1414 C CA . SER A 1 182 ? 8.433 10.594 -12.185 1.00 83.94 182 SER A CA 1
ATOM 1415 C C . SER A 1 182 ? 7.354 10.704 -11.111 1.00 83.94 182 SER A C 1
ATOM 1417 O O . SER A 1 182 ? 7.672 11.124 -10.005 1.00 83.94 182 SER A O 1
ATOM 1419 N N . ALA A 1 183 ? 6.128 10.237 -11.373 1.00 85.62 183 ALA A N 1
ATOM 1420 C CA . ALA A 1 183 ? 5.060 10.245 -10.378 1.00 85.62 183 ALA A CA 1
ATOM 1421 C C . ALA A 1 183 ? 5.365 9.333 -9.180 1.00 85.62 183 ALA A C 1
ATOM 1423 O O . ALA A 1 183 ? 5.144 9.743 -8.044 1.00 85.62 183 ALA A O 1
ATOM 1424 N N . VAL A 1 184 ? 5.936 8.141 -9.396 1.00 88.75 184 VAL A N 1
ATOM 1425 C CA . VAL A 1 184 ? 6.374 7.261 -8.296 1.00 88.75 184 VAL A CA 1
ATOM 1426 C C . VAL A 1 184 ? 7.487 7.911 -7.481 1.00 88.75 184 VAL A C 1
ATOM 1428 O O . VAL A 1 184 ? 7.407 7.934 -6.257 1.00 88.75 184 VAL A O 1
ATOM 1431 N N . SER A 1 185 ? 8.509 8.473 -8.131 1.00 89.81 185 SER A N 1
ATOM 1432 C CA . SER A 1 185 ? 9.600 9.165 -7.434 1.00 89.81 185 SER A CA 1
ATOM 1433 C C . SER A 1 185 ? 9.071 10.333 -6.600 1.00 89.81 185 SER A C 1
ATOM 1435 O O . SER A 1 185 ? 9.370 10.425 -5.411 1.00 89.81 185 SER A O 1
ATOM 1437 N N . SER A 1 186 ? 8.221 11.181 -7.187 1.00 90.38 186 SER A N 1
ATOM 1438 C CA . SER A 1 186 ? 7.593 12.302 -6.484 1.00 90.38 186 SER A CA 1
ATOM 1439 C C . SER A 1 186 ? 6.684 11.841 -5.344 1.00 90.38 186 SER A C 1
ATOM 1441 O O . SER A 1 186 ? 6.677 12.462 -4.283 1.00 90.38 186 SER A O 1
ATOM 1443 N N . PHE A 1 187 ? 5.957 10.732 -5.510 1.00 90.81 187 PHE A N 1
ATOM 1444 C CA . PHE A 1 187 ? 5.153 10.132 -4.444 1.00 90.81 187 PHE A CA 1
ATOM 1445 C C . PHE A 1 187 ? 6.019 9.695 -3.255 1.00 90.81 187 PHE A C 1
ATOM 1447 O O . PHE A 1 187 ? 5.695 10.013 -2.109 1.00 90.81 187 PHE A O 1
ATOM 1454 N N . LEU A 1 188 ? 7.135 9.005 -3.514 1.00 93.00 188 LEU A N 1
ATOM 1455 C CA . LEU A 1 188 ? 8.064 8.549 -2.476 1.00 93.00 188 LEU A CA 1
ATOM 1456 C C . LEU A 1 188 ? 8.714 9.726 -1.737 1.00 93.00 188 LEU A C 1
ATOM 1458 O O . LEU A 1 188 ? 8.810 9.703 -0.509 1.00 93.00 188 LEU A O 1
ATOM 1462 N N . GLU A 1 189 ? 9.104 10.776 -2.461 1.00 93.81 189 GLU A N 1
ATOM 1463 C CA . GLU A 1 189 ? 9.634 12.009 -1.871 1.00 93.81 189 GLU A CA 1
ATOM 1464 C C . GLU A 1 189 ? 8.590 12.716 -1.002 1.00 93.81 189 GLU A C 1
ATOM 1466 O O . GLU A 1 189 ? 8.869 13.039 0.152 1.00 93.81 189 GLU A O 1
ATOM 1471 N N . ALA A 1 190 ? 7.362 12.882 -1.497 1.00 93.00 190 ALA A N 1
ATOM 1472 C CA . ALA A 1 190 ? 6.275 13.498 -0.739 1.00 93.00 190 ALA A CA 1
ATOM 1473 C C . ALA A 1 190 ? 5.909 12.687 0.518 1.00 93.00 190 ALA A C 1
ATOM 1475 O O . ALA A 1 190 ? 5.627 13.253 1.583 1.00 93.00 190 ALA A O 1
ATOM 1476 N N . ALA A 1 191 ? 5.935 11.354 0.425 1.00 93.88 191 ALA A N 1
ATOM 1477 C CA . ALA A 1 191 ? 5.748 10.470 1.567 1.00 93.88 191 ALA A CA 1
ATOM 1478 C C . ALA A 1 191 ? 6.871 10.642 2.602 1.00 93.88 191 ALA A C 1
ATOM 1480 O O . ALA A 1 191 ? 6.580 10.789 3.791 1.00 93.88 191 ALA A O 1
ATOM 1481 N N . ALA A 1 192 ? 8.131 10.716 2.162 1.00 95.38 192 ALA A N 1
ATOM 1482 C CA . ALA A 1 192 ? 9.271 10.987 3.033 1.00 95.38 192 ALA A CA 1
ATOM 1483 C C . ALA A 1 192 ? 9.154 12.358 3.723 1.00 95.38 192 ALA A C 1
ATOM 1485 O O . ALA A 1 192 ? 9.351 12.454 4.933 1.00 95.38 192 ALA A O 1
ATOM 1486 N N . THR A 1 193 ? 8.756 13.409 2.998 1.00 96.12 193 THR A N 1
ATOM 1487 C CA . THR A 1 193 ? 8.504 14.739 3.577 1.00 96.12 193 THR A CA 1
ATOM 1488 C C . THR A 1 193 ? 7.395 14.700 4.628 1.00 96.12 193 THR A C 1
ATOM 1490 O O . THR A 1 193 ? 7.542 15.291 5.698 1.00 96.12 193 THR A O 1
ATOM 1493 N N . SER A 1 194 ? 6.310 13.965 4.366 1.00 94.62 194 SER A N 1
ATOM 1494 C CA . SER A 1 194 ? 5.202 13.806 5.317 1.00 94.62 194 SER A CA 1
ATOM 1495 C C . SER A 1 194 ? 5.652 13.102 6.603 1.00 94.62 194 SER A C 1
ATOM 1497 O O . SER A 1 194 ? 5.339 13.563 7.699 1.00 94.62 194 SER A O 1
ATOM 1499 N N . LEU A 1 195 ? 6.435 12.022 6.488 1.00 95.06 195 LEU A N 1
ATOM 1500 C CA . LEU A 1 195 ? 6.982 11.308 7.648 1.00 95.06 195 LEU A CA 1
ATOM 1501 C C . LEU A 1 195 ? 7.990 12.161 8.434 1.00 95.06 195 LEU A C 1
ATOM 1503 O O . LEU A 1 195 ? 7.986 12.129 9.663 1.00 95.06 195 LEU A O 1
ATOM 1507 N N . ALA A 1 196 ? 8.812 12.964 7.755 1.00 94.75 196 ALA A N 1
ATOM 1508 C CA . ALA A 1 196 ? 9.737 13.887 8.411 1.00 94.75 196 ALA A CA 1
ATOM 1509 C C . ALA A 1 196 ? 8.991 14.982 9.196 1.00 94.75 196 ALA A C 1
ATOM 1511 O O . ALA A 1 196 ? 9.356 15.292 10.332 1.00 94.75 196 ALA A O 1
ATOM 1512 N N . ALA A 1 197 ? 7.910 15.527 8.629 1.00 93.81 197 ALA A N 1
ATOM 1513 C CA . ALA A 1 197 ? 7.049 16.484 9.317 1.00 93.81 197 ALA A CA 1
ATOM 1514 C C . ALA A 1 197 ? 6.355 15.854 10.537 1.00 93.81 197 ALA A C 1
ATOM 1516 O O . ALA A 1 197 ? 6.313 16.473 11.602 1.00 93.81 197 ALA A O 1
ATOM 1517 N N . ALA A 1 198 ? 5.874 14.611 10.413 1.00 91.62 198 ALA A N 1
ATOM 1518 C CA . ALA A 1 198 ? 5.306 13.856 11.530 1.00 91.62 198 ALA A CA 1
ATOM 1519 C C . ALA A 1 198 ? 6.334 13.646 12.656 1.00 91.62 198 ALA A C 1
ATOM 1521 O O . ALA A 1 198 ? 6.027 13.892 13.822 1.00 91.62 198 ALA A O 1
ATOM 1522 N N . HIS A 1 199 ? 7.573 13.274 12.312 1.00 92.62 199 HIS A N 1
ATOM 1523 C CA . HIS A 1 199 ? 8.662 13.121 13.279 1.00 92.62 199 HIS A CA 1
ATOM 1524 C C . HIS A 1 199 ? 8.966 14.431 14.015 1.00 92.62 199 HIS A C 1
ATOM 1526 O O . HIS A 1 199 ? 9.028 14.451 15.243 1.00 92.62 199 HIS A O 1
ATOM 1532 N N . HIS A 1 200 ? 9.079 15.545 13.287 1.00 89.62 200 HIS A N 1
ATOM 1533 C CA . HIS A 1 200 ? 9.294 16.858 13.895 1.00 89.62 200 HIS A CA 1
ATOM 1534 C C . HIS A 1 200 ? 8.123 17.275 14.801 1.00 89.62 200 HIS A C 1
ATOM 1536 O O . HIS A 1 200 ? 8.334 17.808 15.890 1.00 89.62 200 HIS A O 1
ATOM 1542 N N . GLY A 1 201 ? 6.882 17.008 14.382 1.00 88.12 201 GLY A N 1
ATOM 1543 C CA . GLY A 1 201 ? 5.685 17.252 15.187 1.00 88.12 201 GLY A CA 1
ATOM 1544 C C . GLY A 1 201 ? 5.723 16.493 16.514 1.00 88.12 201 GLY A C 1
ATOM 1545 O O . GLY A 1 201 ? 5.547 17.101 17.570 1.00 88.12 201 GLY A O 1
ATOM 1546 N N . LEU A 1 202 ? 6.051 15.201 16.468 1.00 84.44 202 LEU A N 1
ATOM 1547 C CA . LEU A 1 202 ? 6.215 14.358 17.655 1.00 84.44 202 LEU A CA 1
ATOM 1548 C C . LEU A 1 202 ? 7.348 14.848 18.565 1.00 84.44 202 LEU A C 1
ATOM 1550 O O . LEU A 1 202 ? 7.151 14.958 19.773 1.00 84.44 202 LEU A O 1
ATOM 1554 N N . ALA A 1 203 ? 8.500 15.208 17.995 1.00 82.88 203 ALA A N 1
ATOM 1555 C CA . ALA A 1 203 ? 9.640 15.731 18.746 1.00 82.88 203 ALA A CA 1
ATOM 1556 C C . ALA A 1 203 ? 9.322 17.072 19.433 1.00 82.88 203 ALA A C 1
ATOM 1558 O O . ALA A 1 203 ? 9.681 17.278 20.588 1.00 82.88 203 ALA A O 1
ATOM 1559 N N . SER A 1 204 ? 8.592 17.971 18.763 1.00 77.75 204 SER A N 1
ATOM 1560 C CA . SER A 1 204 ? 8.185 19.267 19.332 1.00 77.75 204 SER A CA 1
ATOM 1561 C C . SER A 1 204 ? 7.166 19.148 20.473 1.00 77.75 204 SER A C 1
ATOM 1563 O O . SER A 1 204 ? 7.067 20.033 21.321 1.00 77.75 204 SER A O 1
ATOM 1565 N N . GLN A 1 205 ? 6.421 18.041 20.508 1.00 68.81 205 GLN A N 1
ATOM 1566 C CA . GLN A 1 205 ? 5.426 17.725 21.533 1.00 68.81 205 GLN A CA 1
ATOM 1567 C C . GLN A 1 205 ? 5.978 16.782 22.613 1.00 68.81 205 GLN A C 1
ATOM 1569 O O . GLN A 1 205 ? 5.246 16.412 23.536 1.00 68.81 205 GLN A O 1
ATOM 1574 N N . ALA A 1 206 ? 7.257 16.401 22.518 1.00 60.62 206 ALA A N 1
ATOM 1575 C CA . ALA A 1 206 ? 7.895 15.473 23.434 1.00 60.62 206 ALA A CA 1
ATOM 1576 C C . ALA A 1 206 ? 8.002 16.087 24.838 1.00 60.62 206 ALA A C 1
ATOM 1578 O O . ALA A 1 206 ? 8.877 16.897 25.142 1.00 60.62 206 ALA A O 1
ATOM 1579 N N . ARG A 1 207 ? 7.093 15.670 25.721 1.00 58.34 207 ARG A N 1
ATOM 1580 C CA . ARG A 1 207 ? 7.335 15.679 27.166 1.00 58.34 207 ARG A CA 1
ATOM 1581 C C . ARG A 1 207 ? 8.240 14.484 27.515 1.00 58.34 207 ARG A C 1
ATOM 1583 O O . ARG A 1 207 ? 8.194 13.490 26.795 1.00 58.34 207 ARG A O 1
ATOM 1590 N N . PRO A 1 208 ? 9.013 14.534 28.616 1.00 56.62 208 PRO A N 1
ATOM 1591 C CA . PRO A 1 208 ? 9.843 13.409 29.067 1.00 56.62 208 PRO A CA 1
ATOM 1592 C C . PRO A 1 208 ? 9.080 12.075 29.202 1.00 56.62 208 PRO A C 1
ATOM 1594 O O . PRO A 1 208 ? 9.682 11.018 29.066 1.00 56.62 208 PRO A O 1
ATOM 1597 N N . ASP A 1 209 ? 7.756 12.135 29.396 1.00 54.94 209 ASP A N 1
ATOM 1598 C CA . ASP A 1 209 ? 6.850 10.986 29.542 1.00 54.94 209 ASP A CA 1
ATOM 1599 C C . ASP A 1 209 ? 6.041 10.658 28.260 1.00 54.94 209 ASP A C 1
ATOM 1601 O O . ASP A 1 209 ? 4.972 10.048 28.331 1.00 54.94 209 ASP A O 1
ATOM 1605 N N . ALA A 1 210 ? 6.464 11.123 27.078 1.00 60.78 210 ALA A N 1
ATOM 1606 C CA . ALA A 1 210 ? 5.673 10.980 25.852 1.00 60.78 210 ALA A CA 1
ATOM 1607 C C . ALA A 1 210 ? 5.612 9.517 25.342 1.00 60.78 210 ALA A C 1
ATOM 1609 O O . ALA A 1 210 ? 6.653 8.882 25.176 1.00 60.78 210 ALA A O 1
ATOM 1610 N N . PRO A 1 211 ? 4.418 8.990 24.998 1.00 62.47 211 PRO A N 1
ATOM 1611 C CA . PRO A 1 211 ? 4.205 7.578 24.660 1.00 62.47 211 PRO A CA 1
ATOM 1612 C C . PRO A 1 211 ? 4.649 7.163 23.240 1.00 62.47 211 PRO A C 1
ATOM 1614 O O . PRO A 1 211 ? 4.150 6.181 22.719 1.00 62.47 211 PRO A O 1
ATOM 1617 N N . HIS A 1 212 ? 5.580 7.866 22.589 1.00 72.69 212 HIS A N 1
ATOM 1618 C CA . HIS A 1 212 ? 5.899 7.671 21.160 1.00 72.69 212 HIS A CA 1
ATOM 1619 C C . HIS A 1 212 ? 7.344 7.241 20.872 1.00 72.69 212 HIS A C 1
ATOM 1621 O O . HIS A 1 212 ? 7.925 7.656 19.868 1.00 72.69 212 HIS A O 1
ATOM 1627 N N . ALA A 1 213 ? 7.949 6.461 21.771 1.00 80.62 213 ALA A N 1
ATOM 1628 C CA . ALA A 1 213 ? 9.359 6.088 21.682 1.00 80.62 213 ALA A CA 1
ATOM 1629 C C . ALA A 1 213 ? 9.675 5.274 20.416 1.00 80.62 213 ALA A C 1
ATOM 1631 O O . ALA A 1 213 ? 10.566 5.647 19.653 1.00 80.62 213 ALA A O 1
ATOM 1632 N N . GLN A 1 214 ? 8.911 4.213 20.145 1.00 87.81 214 GLN A N 1
ATOM 1633 C CA . GLN A 1 214 ? 9.183 3.311 19.029 1.00 87.81 214 GLN A CA 1
ATOM 1634 C C . GLN A 1 214 ? 8.924 3.995 17.681 1.00 87.81 214 GLN A C 1
ATOM 1636 O O . GLN A 1 214 ? 9.728 3.899 16.755 1.00 87.81 214 GLN A O 1
ATOM 1641 N N . LEU A 1 215 ? 7.818 4.728 17.558 1.00 90.50 215 LEU A N 1
ATOM 1642 C CA . LEU A 1 215 ? 7.477 5.460 16.345 1.00 90.50 215 LEU A CA 1
ATOM 1643 C C . LEU A 1 215 ? 8.491 6.579 16.055 1.00 90.50 215 LEU A C 1
ATOM 1645 O O . LEU A 1 215 ? 8.869 6.777 14.900 1.00 90.50 215 LEU A O 1
ATOM 1649 N N . SER A 1 216 ? 8.962 7.288 17.086 1.00 89.31 216 SER A N 1
ATOM 1650 C CA . SER A 1 216 ? 9.970 8.345 16.938 1.00 89.31 216 SER A CA 1
ATOM 1651 C C . SER A 1 216 ? 11.308 7.807 16.422 1.00 89.31 216 SER A C 1
ATOM 1653 O O . SER A 1 216 ? 11.931 8.449 15.579 1.00 89.31 216 SER A O 1
ATOM 1655 N N . GLU A 1 217 ? 11.722 6.613 16.857 1.00 90.62 217 GLU A N 1
ATOM 1656 C CA . GLU A 1 217 ? 12.939 5.948 16.372 1.00 90.62 217 GLU A CA 1
ATOM 1657 C C . GLU A 1 217 ? 12.805 5.434 14.930 1.00 90.62 217 GLU A C 1
ATOM 1659 O O . GLU A 1 217 ? 13.752 5.509 14.145 1.00 90.62 217 GLU A O 1
ATOM 1664 N N . LEU A 1 218 ? 11.625 4.934 14.556 1.00 93.94 218 LEU A N 1
ATOM 1665 C CA . LEU A 1 218 ? 11.390 4.331 13.242 1.00 93.94 218 LEU A CA 1
ATOM 1666 C C . LEU A 1 218 ? 11.188 5.354 12.121 1.00 93.94 218 LEU A C 1
ATOM 1668 O O . LEU A 1 218 ? 11.564 5.090 10.976 1.00 93.94 218 LEU A O 1
ATOM 1672 N N . LEU A 1 219 ? 10.611 6.520 12.420 1.00 94.56 219 LEU A N 1
ATOM 1673 C CA . LEU A 1 219 ? 10.307 7.534 11.406 1.00 94.56 219 LEU A CA 1
ATOM 1674 C C . LEU A 1 219 ? 11.549 8.006 10.619 1.00 94.56 219 LEU A C 1
ATOM 1676 O O . LEU A 1 219 ? 11.483 7.994 9.389 1.00 94.56 219 LEU A O 1
ATOM 1680 N N . PRO A 1 220 ? 12.692 8.360 11.242 1.00 95.06 220 PRO A N 1
ATOM 1681 C CA . PRO A 1 220 ? 13.905 8.732 10.509 1.00 95.06 220 PRO A CA 1
ATOM 1682 C C . PRO A 1 220 ? 14.430 7.622 9.591 1.00 95.06 220 PRO A C 1
ATOM 1684 O O . PRO A 1 220 ? 14.880 7.902 8.479 1.00 95.06 220 PRO A O 1
ATOM 1687 N N . VAL A 1 221 ? 14.339 6.360 10.030 1.00 96.31 221 VAL A N 1
ATOM 1688 C CA . VAL A 1 221 ? 14.759 5.192 9.238 1.00 96.31 221 VAL A CA 1
ATOM 1689 C C . VAL A 1 221 ? 13.870 5.041 8.003 1.00 96.31 221 VAL A C 1
ATOM 1691 O O . VAL A 1 221 ? 14.378 4.922 6.888 1.00 96.31 221 VAL A O 1
ATOM 1694 N N . ALA A 1 222 ? 12.549 5.129 8.184 1.00 95.38 222 ALA A N 1
ATOM 1695 C CA . ALA A 1 222 ? 11.580 5.071 7.094 1.00 95.38 222 ALA A CA 1
ATOM 1696 C C . ALA A 1 222 ? 11.778 6.213 6.080 1.00 95.38 222 ALA A C 1
ATOM 1698 O O . ALA A 1 222 ? 11.763 5.978 4.873 1.00 95.38 222 ALA A O 1
ATOM 1699 N N . VAL A 1 223 ? 12.030 7.440 6.555 1.00 97.06 223 VAL A N 1
ATOM 1700 C CA . VAL A 1 223 ? 12.336 8.601 5.699 1.00 97.06 223 VAL A CA 1
ATOM 1701 C C . VAL A 1 223 ? 13.571 8.336 4.836 1.00 97.06 223 VAL A C 1
ATOM 1703 O O . VAL A 1 223 ? 13.518 8.522 3.619 1.00 97.06 223 VAL A O 1
ATOM 1706 N N . ALA A 1 224 ? 14.668 7.870 5.439 1.00 96.38 224 ALA A N 1
ATOM 1707 C CA . ALA A 1 224 ? 15.904 7.585 4.713 1.00 96.38 224 ALA A CA 1
ATOM 1708 C C . ALA A 1 224 ? 15.717 6.476 3.663 1.00 96.38 224 ALA A C 1
ATOM 1710 O O . ALA A 1 224 ? 16.227 6.587 2.544 1.00 96.38 224 ALA A O 1
ATOM 1711 N N . GLN A 1 225 ? 14.950 5.432 3.996 1.00 95.75 225 GLN A N 1
ATOM 1712 C CA . GLN A 1 225 ? 14.636 4.339 3.078 1.00 95.75 225 GLN A CA 1
ATOM 1713 C C . GLN A 1 225 ? 13.800 4.818 1.882 1.00 95.75 225 GLN A C 1
ATOM 1715 O O . GLN A 1 225 ? 14.147 4.512 0.743 1.00 95.75 225 GLN A O 1
ATOM 1720 N N . LEU A 1 226 ? 12.752 5.618 2.108 1.00 95.25 226 LEU A N 1
ATOM 1721 C CA . LEU A 1 226 ? 11.926 6.173 1.027 1.00 95.25 226 LEU A CA 1
ATOM 1722 C C . LEU A 1 226 ? 12.728 7.091 0.096 1.00 95.25 226 LEU A C 1
ATOM 1724 O O . LEU A 1 226 ? 12.585 7.001 -1.120 1.00 95.25 226 LEU A O 1
ATOM 1728 N N . GLN A 1 227 ? 13.623 7.921 0.637 1.00 95.00 227 GLN A N 1
ATOM 1729 C CA . GLN A 1 227 ? 14.513 8.763 -0.172 1.00 95.00 227 GLN A CA 1
ATOM 1730 C C . GLN A 1 227 ? 15.506 7.938 -1.002 1.00 95.00 227 GLN A C 1
ATOM 1732 O O . GLN A 1 227 ? 15.821 8.296 -2.138 1.00 95.00 227 GLN A O 1
ATOM 1737 N N . ALA A 1 228 ? 16.020 6.834 -0.452 1.00 92.81 228 ALA A N 1
ATOM 1738 C CA . ALA A 1 228 ? 16.882 5.922 -1.198 1.00 92.81 228 ALA A CA 1
ATOM 1739 C C . ALA A 1 228 ? 16.120 5.246 -2.347 1.00 92.81 228 ALA A C 1
ATOM 1741 O O . ALA A 1 228 ? 16.619 5.235 -3.472 1.00 92.81 228 ALA A O 1
ATOM 1742 N N . LEU A 1 229 ? 14.898 4.770 -2.084 1.00 91.81 229 LEU A N 1
ATOM 1743 C CA . LEU A 1 229 ? 14.021 4.187 -3.100 1.00 91.81 229 LEU A CA 1
ATOM 1744 C C . LEU A 1 229 ? 13.659 5.204 -4.190 1.00 91.81 229 LEU A C 1
ATOM 1746 O O . LEU A 1 229 ? 13.734 4.865 -5.365 1.00 91.81 229 LEU A O 1
ATOM 1750 N N . ALA A 1 230 ? 13.357 6.458 -3.837 1.00 91.25 230 ALA A N 1
ATOM 1751 C CA . ALA A 1 230 ? 13.090 7.518 -4.812 1.00 91.25 230 ALA A CA 1
ATOM 1752 C C . ALA A 1 230 ? 14.282 7.741 -5.764 1.00 91.25 230 ALA A C 1
ATOM 1754 O O . ALA A 1 230 ? 14.122 7.734 -6.984 1.00 91.25 230 ALA A O 1
ATOM 1755 N N . ARG A 1 231 ? 15.509 7.831 -5.226 1.00 90.50 231 ARG A N 1
ATOM 1756 C CA . ARG A 1 231 ? 16.735 7.959 -6.042 1.00 90.50 231 ARG A CA 1
ATOM 1757 C C . ARG A 1 231 ? 16.998 6.741 -6.928 1.00 90.50 231 ARG A C 1
ATOM 1759 O O . ARG A 1 231 ? 17.485 6.888 -8.050 1.00 90.50 231 ARG A O 1
ATOM 1766 N N . GLN A 1 232 ? 16.697 5.540 -6.440 1.00 88.25 232 GLN A N 1
ATOM 1767 C CA . GLN A 1 232 ? 16.832 4.316 -7.226 1.00 88.25 232 GLN A CA 1
ATOM 1768 C C . GLN A 1 232 ? 15.822 4.302 -8.379 1.00 88.25 232 GLN A C 1
ATOM 1770 O O . GLN A 1 232 ? 16.200 4.085 -9.527 1.00 88.25 232 GLN A O 1
ATOM 1775 N N . VAL A 1 233 ? 14.566 4.650 -8.089 1.00 87.56 233 VAL A N 1
ATOM 1776 C CA . VAL A 1 233 ? 13.485 4.755 -9.075 1.00 87.56 233 VAL A CA 1
ATOM 1777 C C . VAL A 1 233 ? 13.808 5.779 -10.166 1.00 87.56 233 VAL A C 1
ATOM 1779 O O . VAL A 1 233 ? 13.517 5.553 -11.340 1.00 87.56 233 VAL A O 1
ATOM 1782 N N . ALA A 1 234 ? 14.448 6.888 -9.797 1.00 83.75 234 ALA A N 1
ATOM 1783 C CA . ALA A 1 234 ? 14.874 7.912 -10.742 1.00 83.75 234 ALA A CA 1
ATOM 1784 C C . ALA A 1 234 ? 16.062 7.485 -11.630 1.00 83.75 234 ALA A C 1
ATOM 1786 O O . ALA A 1 234 ? 16.203 8.006 -12.736 1.00 83.75 234 ALA A O 1
ATOM 1787 N N . SER A 1 235 ? 16.923 6.567 -11.168 1.00 78.06 235 SER A N 1
ATOM 1788 C CA . SER A 1 235 ? 18.166 6.196 -11.868 1.00 78.06 235 SER A CA 1
ATOM 1789 C C . SER A 1 235 ? 18.086 4.891 -12.672 1.00 78.06 235 SER A C 1
ATOM 1791 O O . SER A 1 235 ? 18.799 4.750 -13.667 1.00 78.06 235 SER A O 1
ATOM 1793 N N . GLU A 1 236 ? 17.213 3.950 -12.305 1.00 74.00 236 GLU A N 1
ATOM 1794 C CA . GLU A 1 236 ? 17.083 2.661 -12.991 1.00 74.00 236 GLU A CA 1
ATOM 1795 C C . GLU A 1 236 ? 16.119 2.705 -14.195 1.00 74.00 236 GLU A C 1
ATOM 1797 O O . GLU A 1 236 ? 15.034 3.294 -14.172 1.00 74.00 236 GLU A O 1
ATOM 1802 N N . ALA A 1 237 ? 16.511 2.039 -15.290 1.00 58.97 237 ALA A N 1
ATOM 1803 C CA . ALA A 1 237 ? 15.695 1.941 -16.504 1.00 58.97 237 ALA A CA 1
ATOM 1804 C C . ALA A 1 237 ? 14.507 0.970 -16.360 1.00 58.97 237 ALA A C 1
ATOM 1806 O O . ALA A 1 237 ? 13.518 1.116 -17.075 1.00 58.97 237 ALA A O 1
ATOM 1807 N N . ALA A 1 238 ? 14.590 0.004 -15.440 1.00 61.16 238 ALA A N 1
ATOM 1808 C CA . ALA A 1 238 ? 13.550 -0.985 -15.176 1.00 61.16 238 ALA A CA 1
ATOM 1809 C C . ALA A 1 238 ? 13.131 -0.925 -13.703 1.00 61.16 238 ALA A C 1
ATOM 1811 O O . ALA A 1 238 ? 13.969 -1.091 -12.824 1.00 61.16 238 ALA A O 1
ATOM 1812 N N . LEU A 1 239 ? 11.837 -0.719 -13.440 1.00 65.50 239 LEU A N 1
ATOM 1813 C CA . LEU A 1 239 ? 11.281 -0.683 -12.087 1.00 65.50 239 LEU A CA 1
ATOM 1814 C C . LEU A 1 239 ? 10.494 -1.964 -11.801 1.00 65.50 239 LEU A C 1
ATOM 1816 O O . LEU A 1 239 ? 9.444 -2.178 -12.414 1.00 65.50 239 LEU A O 1
ATOM 1820 N N . PRO A 1 240 ? 10.937 -2.817 -10.865 1.00 74.81 240 PRO A N 1
ATOM 1821 C CA . PRO A 1 240 ? 10.117 -3.923 -10.396 1.00 74.81 240 PRO A CA 1
ATOM 1822 C C . PRO A 1 240 ? 9.034 -3.398 -9.435 1.00 74.81 240 PRO A C 1
ATOM 1824 O O . PRO A 1 240 ? 9.211 -3.425 -8.218 1.00 74.81 240 PRO A O 1
ATOM 1827 N N . PHE A 1 241 ? 7.906 -2.927 -9.980 1.00 78.25 241 PHE A N 1
ATOM 1828 C CA . PHE A 1 241 ? 6.780 -2.378 -9.203 1.00 78.25 241 PHE A CA 1
ATOM 1829 C C . PHE A 1 241 ? 6.277 -3.323 -8.101 1.00 78.25 241 PHE A C 1
ATOM 1831 O O . PHE A 1 241 ? 5.975 -2.862 -7.009 1.00 78.25 241 PHE A O 1
ATOM 1838 N N . GLU A 1 242 ? 6.247 -4.637 -8.347 1.00 76.12 242 GLU A N 1
ATOM 1839 C CA . GLU A 1 242 ? 5.843 -5.641 -7.346 1.00 76.12 242 GLU A CA 1
ATOM 1840 C C . GLU A 1 242 ? 6.760 -5.620 -6.114 1.00 76.12 242 GLU A C 1
ATOM 1842 O O . GLU A 1 242 ? 6.287 -5.564 -4.980 1.00 76.12 242 GLU A O 1
ATOM 1847 N N . SER A 1 243 ? 8.079 -5.614 -6.328 1.00 77.94 243 SER A N 1
ATOM 1848 C CA . SER A 1 243 ? 9.060 -5.557 -5.240 1.00 77.94 243 SER A CA 1
ATOM 1849 C C . SER A 1 243 ? 8.999 -4.225 -4.494 1.00 77.94 243 SER A C 1
ATOM 1851 O O . SER A 1 243 ? 9.172 -4.194 -3.274 1.00 77.94 243 SER A O 1
ATOM 1853 N N . LEU A 1 244 ? 8.748 -3.131 -5.219 1.00 87.00 244 LEU A N 1
ATOM 1854 C CA . LEU A 1 244 ? 8.577 -1.810 -4.628 1.00 87.00 244 LEU A CA 1
ATOM 1855 C C . LEU A 1 244 ? 7.327 -1.769 -3.740 1.00 87.00 244 LEU A C 1
ATOM 1857 O O . LEU A 1 244 ? 7.440 -1.413 -2.575 1.00 87.00 244 LEU A O 1
ATOM 1861 N N . GLU A 1 245 ? 6.171 -2.204 -4.240 1.00 88.06 245 GLU A N 1
ATOM 1862 C CA . GLU A 1 245 ? 4.920 -2.266 -3.470 1.00 88.06 245 GLU A CA 1
ATOM 1863 C C . GLU A 1 245 ? 5.022 -3.169 -2.245 1.00 88.06 245 GLU A C 1
ATOM 1865 O O . GLU A 1 245 ? 4.536 -2.806 -1.177 1.00 88.06 245 GLU A O 1
ATOM 1870 N N . MET A 1 246 ? 5.690 -4.319 -2.368 1.00 86.69 246 MET A N 1
ATOM 1871 C CA . MET A 1 246 ? 5.946 -5.200 -1.228 1.00 86.69 246 MET A CA 1
ATOM 1872 C C . MET A 1 246 ? 6.776 -4.477 -0.160 1.00 86.69 246 MET A C 1
ATOM 1874 O O . MET A 1 246 ? 6.398 -4.461 1.005 1.00 86.69 246 MET A O 1
ATOM 1878 N N . THR A 1 247 ? 7.850 -3.792 -0.568 1.00 89.00 247 THR A N 1
ATOM 1879 C CA . THR A 1 247 ? 8.701 -3.020 0.353 1.00 89.00 247 THR A CA 1
ATOM 1880 C C . THR A 1 247 ? 7.929 -1.883 1.028 1.00 89.00 247 THR A C 1
ATOM 1882 O O . THR A 1 247 ? 8.111 -1.632 2.219 1.00 89.00 247 THR A O 1
ATOM 1885 N N . LEU A 1 248 ? 7.073 -1.180 0.282 1.00 91.88 248 LEU A N 1
ATOM 1886 C CA . LEU A 1 248 ? 6.257 -0.096 0.825 1.00 91.88 248 LEU A CA 1
ATOM 1887 C C . LEU A 1 248 ? 5.171 -0.613 1.777 1.00 91.88 248 LEU A C 1
ATOM 1889 O O . LEU A 1 248 ? 4.952 0.002 2.819 1.00 91.88 248 LEU A O 1
ATOM 1893 N N . SER A 1 249 ? 4.560 -1.757 1.464 1.00 89.75 249 SER A N 1
ATOM 1894 C CA . SER A 1 249 ? 3.576 -2.426 2.324 1.00 89.75 249 SER A CA 1
ATOM 1895 C C . SER A 1 249 ? 4.209 -2.885 3.639 1.00 89.75 249 SER A C 1
ATOM 1897 O O . SER A 1 249 ? 3.679 -2.584 4.704 1.00 89.75 249 SER A O 1
ATOM 1899 N N . ASP A 1 250 ? 5.388 -3.511 3.584 1.00 91.25 250 ASP A N 1
ATOM 1900 C CA . ASP A 1 250 ? 6.125 -3.933 4.781 1.00 91.25 250 ASP A CA 1
ATOM 1901 C C . ASP A 1 250 ? 6.476 -2.730 5.675 1.00 91.25 250 ASP A C 1
ATOM 1903 O O . ASP A 1 250 ? 6.330 -2.775 6.901 1.00 91.25 250 ASP A O 1
ATOM 1907 N N . LEU A 1 251 ? 6.910 -1.620 5.065 1.00 92.56 251 LEU A N 1
ATOM 1908 C CA . LEU A 1 251 ? 7.210 -0.381 5.784 1.00 92.56 251 LEU A CA 1
ATOM 1909 C C . LEU A 1 251 ? 5.941 0.252 6.378 1.00 92.56 251 LEU A C 1
ATOM 1911 O O . LEU A 1 251 ? 5.966 0.757 7.500 1.00 92.56 251 LEU A O 1
ATOM 1915 N N . GLU A 1 252 ? 4.825 0.215 5.648 1.00 93.50 252 GLU A N 1
ATOM 1916 C CA . GLU A 1 252 ? 3.524 0.691 6.114 1.00 93.50 252 GLU A CA 1
ATOM 1917 C C . GLU A 1 252 ? 3.024 -0.093 7.332 1.00 93.50 252 GLU A C 1
ATOM 1919 O O . GLU A 1 252 ? 2.533 0.524 8.285 1.00 93.50 252 GLU A O 1
ATOM 1924 N N . ASP A 1 253 ? 3.135 -1.419 7.293 1.00 91.94 253 ASP A N 1
ATOM 1925 C CA . ASP A 1 253 ? 2.719 -2.316 8.370 1.00 91.94 253 ASP A CA 1
ATOM 1926 C C . ASP A 1 253 ? 3.575 -2.103 9.617 1.00 91.94 253 ASP A C 1
ATOM 1928 O O . ASP A 1 253 ? 3.049 -2.001 10.728 1.00 91.94 253 ASP A O 1
ATOM 1932 N N . LEU A 1 254 ? 4.887 -1.937 9.435 1.00 93.50 254 LEU A N 1
ATOM 1933 C CA . LEU A 1 254 ? 5.818 -1.642 10.519 1.00 93.50 254 LEU A CA 1
ATOM 1934 C C . LEU A 1 254 ? 5.502 -0.294 11.187 1.00 93.50 254 LEU A C 1
ATOM 1936 O O . LEU A 1 254 ? 5.441 -0.209 12.416 1.00 93.50 254 LEU A O 1
ATOM 1940 N N . LEU A 1 255 ? 5.243 0.750 10.393 1.00 93.19 255 LEU A N 1
ATOM 1941 C CA . LEU A 1 255 ? 4.846 2.064 10.907 1.00 93.19 255 LEU A CA 1
ATOM 1942 C C . LEU A 1 255 ? 3.480 2.020 11.602 1.00 93.19 255 LEU A C 1
ATOM 1944 O O . LEU A 1 255 ? 3.294 2.682 12.623 1.00 93.19 255 LEU A O 1
ATOM 1948 N N . LEU A 1 256 ? 2.523 1.247 11.079 1.00 91.94 256 LEU A N 1
ATOM 1949 C CA . LEU A 1 256 ? 1.207 1.099 11.699 1.00 91.94 256 LEU A CA 1
ATOM 1950 C C . LEU A 1 256 ? 1.283 0.359 13.031 1.00 91.94 256 LEU A C 1
ATOM 1952 O O . LEU A 1 256 ? 0.641 0.783 13.989 1.00 91.94 256 LEU A O 1
ATOM 1956 N N . ALA A 1 257 ? 2.063 -0.718 13.096 1.00 91.94 257 ALA A N 1
ATOM 1957 C CA . ALA A 1 257 ? 2.261 -1.483 14.318 1.00 91.94 257 ALA A CA 1
ATOM 1958 C C . ALA A 1 257 ? 2.897 -0.611 15.410 1.00 91.94 257 ALA A C 1
ATOM 1960 O O . ALA A 1 257 ? 2.390 -0.572 16.531 1.00 91.94 257 ALA A O 1
ATOM 1961 N N . ALA A 1 258 ? 3.941 0.151 15.066 1.00 92.06 258 ALA A N 1
ATOM 1962 C CA . ALA A 1 258 ? 4.561 1.105 15.984 1.00 92.06 258 ALA A CA 1
ATOM 1963 C C . ALA A 1 258 ? 3.570 2.188 16.433 1.00 92.06 258 ALA A C 1
ATOM 1965 O O . ALA A 1 258 ? 3.445 2.456 17.623 1.00 92.06 258 ALA A O 1
ATOM 1966 N N . LEU A 1 259 ? 2.798 2.756 15.502 1.00 91.31 259 LEU A N 1
ATOM 1967 C CA . LEU A 1 259 ? 1.769 3.748 15.812 1.00 91.31 259 LEU A CA 1
ATOM 1968 C C . LEU A 1 259 ? 0.698 3.207 16.770 1.00 91.31 259 LEU A C 1
ATOM 1970 O O . LEU A 1 259 ? 0.264 3.922 17.666 1.00 91.31 259 LEU A O 1
ATOM 1974 N N . GLN A 1 260 ? 0.242 1.970 16.576 1.00 90.19 260 GLN A N 1
ATOM 1975 C CA . GLN A 1 260 ? -0.763 1.347 17.440 1.00 90.19 260 GLN A CA 1
ATOM 1976 C C . GLN A 1 260 ? -0.208 1.011 18.827 1.00 90.19 260 GLN A C 1
ATOM 1978 O O . GLN A 1 260 ? -0.936 1.153 19.808 1.00 90.19 260 GLN A O 1
ATOM 1983 N N . ALA A 1 261 ? 1.057 0.593 18.913 1.00 89.12 261 ALA A N 1
ATOM 1984 C CA . ALA A 1 261 ? 1.727 0.326 20.183 1.00 89.12 261 ALA A CA 1
ATOM 1985 C C . ALA A 1 261 ? 1.923 1.610 21.008 1.00 89.12 261 ALA A C 1
ATOM 1987 O O . ALA A 1 261 ? 1.655 1.621 22.207 1.00 89.12 261 ALA A O 1
ATOM 1988 N N . ASP A 1 262 ? 2.313 2.694 20.340 1.00 89.38 262 ASP A N 1
ATOM 1989 C CA . ASP A 1 262 ? 2.666 3.970 20.962 1.00 89.38 262 ASP A CA 1
ATOM 1990 C C . ASP A 1 262 ? 1.470 4.930 21.138 1.00 89.38 262 ASP A C 1
ATOM 1992 O O . ASP A 1 262 ? 1.537 5.924 21.863 1.00 89.38 262 ASP A O 1
ATOM 1996 N N . ALA A 1 263 ? 0.340 4.703 20.464 1.00 87.50 263 ALA A N 1
ATOM 1997 C CA . ALA A 1 263 ? -0.825 5.571 20.621 1.00 87.50 263 ALA A CA 1
ATOM 1998 C C . ALA A 1 263 ? -1.345 5.520 22.076 1.00 87.50 263 ALA A C 1
ATOM 2000 O O . ALA A 1 263 ? -1.653 4.433 22.569 1.00 87.50 263 ALA A O 1
ATOM 2001 N N . PRO A 1 264 ? -1.539 6.664 22.766 1.00 87.44 264 PRO A N 1
ATOM 2002 C CA . PRO A 1 264 ? -2.070 6.670 24.123 1.00 87.44 264 PRO A CA 1
ATOM 2003 C C . PRO A 1 264 ? -3.476 6.066 24.150 1.00 87.44 264 PRO A C 1
ATOM 2005 O O . PRO A 1 264 ? -4.254 6.228 23.205 1.00 87.44 264 PRO A O 1
ATOM 2008 N N . ALA A 1 265 ? -3.837 5.418 25.261 1.00 88.25 265 ALA A N 1
ATOM 2009 C CA . ALA A 1 265 ? -5.132 4.746 25.418 1.00 88.25 265 ALA A CA 1
ATOM 2010 C C . ALA A 1 265 ? -6.333 5.677 25.146 1.00 88.25 265 ALA A C 1
ATOM 2012 O O . ALA A 1 265 ? -7.355 5.254 24.603 1.00 88.25 265 ALA A O 1
ATOM 2013 N N . GLU A 1 266 ? -6.197 6.969 25.453 1.00 89.25 266 GLU A N 1
ATOM 2014 C CA . GLU A 1 266 ? -7.186 8.002 25.124 1.00 89.25 266 GLU A CA 1
ATOM 2015 C C . GLU A 1 266 ? -7.356 8.189 23.609 1.00 89.25 266 GLU A C 1
ATOM 2017 O O . GLU A 1 266 ? -8.476 8.280 23.111 1.00 89.25 266 GLU A O 1
ATOM 2022 N N . ALA A 1 267 ? -6.260 8.200 22.845 1.00 89.06 267 ALA A N 1
ATOM 2023 C CA . ALA A 1 267 ? -6.324 8.314 21.391 1.00 89.06 267 ALA A CA 1
ATOM 2024 C C . ALA A 1 267 ? -6.895 7.045 20.751 1.00 89.06 267 ALA A C 1
ATOM 2026 O O . ALA A 1 267 ? -7.708 7.147 19.830 1.00 89.06 267 ALA A O 1
ATOM 2027 N N . GLN A 1 268 ? -6.520 5.867 21.259 1.00 89.62 268 GLN A N 1
ATOM 2028 C CA . GLN A 1 268 ? -7.052 4.592 20.778 1.00 89.62 268 GLN A CA 1
ATOM 2029 C C . GLN A 1 268 ? -8.558 4.467 21.044 1.00 89.62 268 GLN A C 1
ATOM 2031 O O . GLN A 1 268 ? -9.322 4.117 20.144 1.00 89.62 268 GLN A O 1
ATOM 2036 N N . SER A 1 269 ? -9.005 4.796 22.260 1.00 92.12 269 SER A N 1
ATOM 2037 C CA . SER A 1 269 ? -10.424 4.728 22.628 1.00 92.12 269 SER A CA 1
ATOM 2038 C C . SER A 1 269 ? -11.270 5.745 21.862 1.00 92.12 269 SER A C 1
ATOM 2040 O O . SER A 1 269 ? -12.328 5.376 21.350 1.00 92.12 269 SER A O 1
ATOM 2042 N N . ALA A 1 270 ? -10.790 6.981 21.697 1.00 93.50 270 ALA A N 1
ATOM 2043 C CA . ALA A 1 270 ? -11.463 7.990 20.882 1.00 93.50 270 ALA A CA 1
ATOM 2044 C C . ALA A 1 270 ? -11.617 7.530 19.421 1.00 93.50 270 ALA A C 1
ATOM 2046 O O . ALA A 1 270 ? -12.716 7.588 18.867 1.00 93.50 270 ALA A O 1
ATOM 2047 N N . ALA A 1 271 ? -10.551 6.988 18.818 1.00 92.50 271 ALA A N 1
ATOM 2048 C CA . ALA A 1 271 ? -10.605 6.457 17.457 1.00 92.50 271 ALA A CA 1
ATOM 2049 C C . ALA A 1 271 ? -11.573 5.265 17.333 1.00 92.50 271 ALA A C 1
ATOM 2051 O O . ALA A 1 271 ? -12.321 5.172 16.360 1.00 92.50 271 ALA A O 1
ATOM 2052 N N . ALA A 1 272 ? -11.606 4.368 18.323 1.00 92.06 272 ALA A N 1
ATOM 2053 C CA . ALA A 1 272 ? -12.517 3.224 18.337 1.00 92.06 272 ALA A CA 1
ATOM 2054 C C . ALA A 1 272 ? -13.994 3.640 18.449 1.00 92.06 272 ALA A C 1
ATOM 2056 O O . ALA A 1 272 ? -14.849 3.043 17.786 1.00 92.06 272 ALA A O 1
ATOM 2057 N N . GLN A 1 273 ? -14.296 4.663 19.254 1.00 94.25 273 GLN A N 1
ATOM 2058 C CA . GLN A 1 273 ? -15.645 5.221 19.385 1.00 94.25 273 GLN A CA 1
ATOM 2059 C C . GLN A 1 273 ? -16.105 5.895 18.088 1.00 94.25 273 GLN A C 1
ATOM 2061 O O . GLN A 1 273 ? -17.216 5.632 17.625 1.00 94.25 273 GLN A O 1
ATOM 2066 N N . GLU A 1 274 ? -15.244 6.705 17.467 1.00 93.88 274 GLU A N 1
ATOM 2067 C CA . GLU A 1 274 ? -15.534 7.354 16.184 1.00 93.88 274 GLU A CA 1
ATOM 2068 C C . GLU A 1 274 ? -15.744 6.314 15.069 1.00 93.88 274 GLU A C 1
ATOM 2070 O O . GLU A 1 274 ? -16.725 6.391 14.326 1.00 93.88 274 GLU A O 1
ATOM 2075 N N . ALA A 1 275 ? -14.898 5.280 15.003 1.00 92.06 275 ALA A N 1
ATOM 2076 C CA . ALA A 1 275 ? -15.058 4.169 14.065 1.00 92.06 275 ALA A CA 1
ATOM 2077 C C . ALA A 1 275 ? -16.390 3.425 14.259 1.00 92.06 275 ALA A C 1
ATOM 2079 O O . ALA A 1 275 ? -17.101 3.149 13.292 1.00 92.06 275 ALA A O 1
ATOM 2080 N N . ALA A 1 276 ? -16.765 3.126 15.507 1.00 91.38 276 ALA A N 1
ATOM 2081 C CA . ALA A 1 276 ? -18.026 2.455 15.810 1.00 91.38 276 ALA A CA 1
ATOM 2082 C C . ALA A 1 276 ? -19.245 3.314 15.436 1.00 91.38 276 ALA A C 1
ATOM 2084 O O . ALA A 1 276 ? -20.232 2.787 14.920 1.00 91.38 276 ALA A O 1
ATOM 2085 N N . ALA A 1 277 ? -19.179 4.630 15.663 1.00 93.19 277 ALA A N 1
ATOM 2086 C CA . ALA A 1 277 ? -20.230 5.560 15.265 1.00 93.19 277 ALA A CA 1
ATOM 2087 C C . ALA A 1 277 ? -20.387 5.618 13.736 1.00 93.19 277 ALA A C 1
ATOM 2089 O O . ALA A 1 277 ? -21.511 5.529 13.240 1.00 93.19 277 ALA A O 1
ATOM 2090 N N . ALA A 1 278 ? -19.274 5.681 12.997 1.00 90.06 278 ALA A N 1
ATOM 2091 C CA . ALA A 1 278 ? -19.267 5.725 11.535 1.00 90.06 278 ALA A CA 1
ATOM 2092 C C . ALA A 1 278 ? -19.776 4.424 10.887 1.00 90.06 278 ALA A C 1
ATOM 2094 O O . ALA A 1 278 ? -20.472 4.465 9.875 1.00 90.06 278 ALA A O 1
ATOM 2095 N N . LEU A 1 279 ? -19.474 3.264 11.478 1.00 89.94 279 LEU A N 1
ATOM 2096 C CA . LEU A 1 279 ? -19.881 1.955 10.946 1.00 89.94 279 LEU A CA 1
ATOM 2097 C C . LEU A 1 279 ? -21.284 1.514 11.394 1.00 89.94 279 LEU A C 1
ATOM 2099 O O . LEU A 1 279 ? -21.852 0.577 10.825 1.00 89.94 279 LEU A O 1
ATOM 2103 N N . LYS A 1 280 ? -21.881 2.190 12.385 1.00 89.88 280 LYS A N 1
ATOM 2104 C CA . LYS A 1 280 ? -23.214 1.877 12.927 1.00 89.88 280 LYS A CA 1
ATOM 2105 C C . LYS A 1 280 ? -24.311 1.733 11.853 1.00 89.88 280 LYS A C 1
ATOM 2107 O O . LYS A 1 280 ? -25.074 0.769 11.969 1.00 89.88 280 LYS A O 1
ATOM 2112 N N . PRO A 1 281 ? -24.408 2.593 10.814 1.00 88.94 281 PRO A N 1
ATOM 2113 C CA . PRO A 1 281 ? -25.446 2.478 9.783 1.00 88.94 281 PRO A CA 1
ATOM 2114 C C . PRO A 1 281 ? -25.334 1.200 8.939 1.00 88.94 281 PRO A C 1
ATOM 2116 O O . PRO A 1 281 ? -26.346 0.639 8.529 1.00 88.94 281 PRO A O 1
ATOM 2119 N N . HIS A 1 282 ? -24.114 0.699 8.727 1.00 84.69 282 HIS A N 1
ATOM 2120 C CA . HIS A 1 282 ? -23.832 -0.426 7.828 1.00 84.69 282 HIS A CA 1
ATOM 2121 C C . HIS A 1 282 ? -23.672 -1.770 8.557 1.00 84.69 282 HIS A C 1
ATOM 2123 O O . HIS A 1 282 ? -23.550 -2.816 7.922 1.00 84.69 282 HIS A O 1
ATOM 2129 N N . ARG A 1 283 ? -23.748 -1.773 9.895 1.00 83.38 283 ARG A N 1
ATOM 2130 C CA . ARG A 1 283 ? -23.539 -2.963 10.736 1.00 83.38 283 ARG A CA 1
ATOM 2131 C C . ARG A 1 283 ? -24.472 -4.131 10.406 1.00 83.38 283 ARG A C 1
ATOM 2133 O O . ARG A 1 283 ? -24.048 -5.277 10.476 1.00 83.38 283 ARG A O 1
ATOM 2140 N N . ARG A 1 284 ? -25.738 -3.863 10.063 1.00 82.00 284 ARG A N 1
ATOM 2141 C CA . ARG A 1 284 ? -26.746 -4.913 9.800 1.00 82.00 284 ARG A CA 1
ATOM 2142 C C . ARG A 1 284 ? -26.455 -5.740 8.540 1.00 82.00 284 ARG A C 1
ATOM 2144 O O . ARG A 1 284 ? -26.966 -6.848 8.442 1.00 82.00 284 ARG A O 1
ATOM 2151 N N . GLY A 1 285 ? -25.655 -5.218 7.607 1.00 81.50 285 GLY A N 1
ATOM 2152 C CA . GLY A 1 285 ? -25.284 -5.905 6.364 1.00 81.50 285 GLY A CA 1
ATOM 2153 C C . GLY A 1 285 ? -23.938 -6.633 6.416 1.00 81.50 285 GLY A C 1
ATOM 2154 O O . GLY A 1 285 ? -23.552 -7.249 5.429 1.00 81.50 285 GLY A O 1
ATOM 2155 N N . MET A 1 286 ? -23.208 -6.559 7.533 1.00 84.88 286 MET A N 1
ATOM 2156 C CA . MET A 1 286 ? -21.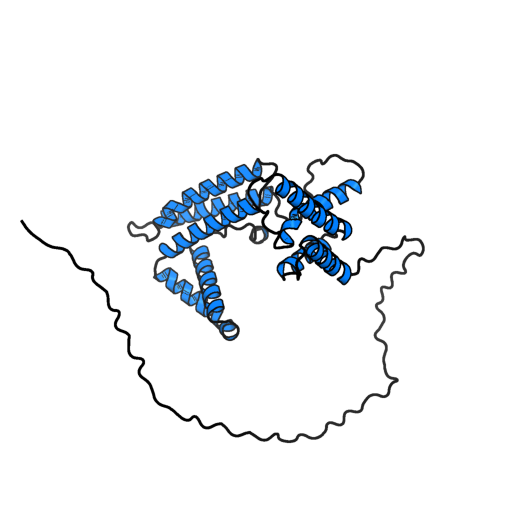856 -7.108 7.656 1.00 84.88 286 MET A CA 1
ATOM 2157 C C . MET A 1 286 ? -21.827 -8.331 8.572 1.00 84.88 286 MET A C 1
ATOM 2159 O O . MET A 1 286 ? -22.492 -8.372 9.607 1.00 84.88 286 MET A O 1
ATOM 2163 N N . SER A 1 287 ? -20.994 -9.314 8.220 1.00 90.44 287 SER A N 1
ATOM 2164 C CA . SER A 1 287 ? -20.632 -10.383 9.154 1.00 90.44 287 SER A CA 1
ATOM 2165 C C . SER A 1 287 ? -19.835 -9.810 10.334 1.00 90.44 287 SER A C 1
ATOM 2167 O O . SER A 1 287 ? -19.215 -8.750 10.220 1.00 90.44 287 SER A O 1
ATOM 2169 N N . ALA A 1 288 ? -19.800 -10.519 11.466 1.00 88.81 288 ALA A N 1
ATOM 2170 C CA . ALA A 1 288 ? -19.016 -10.089 12.626 1.00 88.81 288 ALA A CA 1
ATOM 2171 C C . ALA A 1 288 ? -17.515 -9.931 12.302 1.00 88.81 288 ALA A C 1
ATOM 2173 O O . ALA A 1 288 ? -16.887 -8.991 12.781 1.00 88.81 288 ALA A O 1
ATOM 2174 N N . ALA A 1 289 ? -16.965 -10.808 11.454 1.00 88.62 289 ALA A N 1
ATOM 2175 C CA . ALA A 1 289 ? -15.570 -10.743 11.019 1.00 88.62 289 ALA A CA 1
ATOM 2176 C C . ALA A 1 289 ? -15.311 -9.515 10.129 1.00 88.62 289 ALA A C 1
ATOM 2178 O O . ALA A 1 289 ? -14.401 -8.739 10.399 1.00 88.62 289 ALA A O 1
ATOM 2179 N N . THR A 1 290 ? -16.173 -9.287 9.134 1.00 86.75 290 THR A N 1
ATOM 2180 C CA . THR A 1 290 ? -16.085 -8.128 8.229 1.00 86.75 290 THR A CA 1
ATOM 2181 C C . THR A 1 290 ? -16.232 -6.807 8.982 1.00 86.75 290 THR A C 1
ATOM 2183 O O . THR A 1 290 ? -15.539 -5.839 8.687 1.00 86.75 290 THR A O 1
ATOM 2186 N N . TYR A 1 291 ? -17.114 -6.760 9.983 1.00 89.31 291 TYR A N 1
ATOM 2187 C CA . TYR A 1 291 ? -17.282 -5.580 10.825 1.00 89.31 291 TYR A CA 1
ATOM 2188 C C . TYR A 1 291 ? -16.022 -5.285 11.649 1.00 89.31 291 TYR A C 1
ATOM 2190 O O . TYR A 1 291 ? -15.607 -4.131 11.728 1.00 89.31 291 TYR A O 1
ATOM 2198 N N . ALA A 1 292 ? -15.404 -6.311 12.244 1.00 88.38 292 ALA A N 1
ATOM 2199 C CA . ALA A 1 292 ? -14.179 -6.148 13.023 1.00 88.38 292 ALA A CA 1
ATOM 2200 C C . ALA A 1 292 ? -13.015 -5.639 12.156 1.00 88.38 292 ALA A C 1
ATOM 2202 O O . ALA A 1 292 ? -12.311 -4.715 12.557 1.00 88.38 292 ALA A O 1
ATOM 2203 N N . GLU A 1 293 ? -12.862 -6.181 10.947 1.00 86.56 293 GLU A N 1
ATOM 2204 C CA . GLU A 1 293 ? -11.858 -5.734 9.977 1.00 86.56 293 GLU A CA 1
ATOM 2205 C C . GLU A 1 293 ? -12.106 -4.287 9.522 1.00 86.56 293 GLU A C 1
ATOM 2207 O O . GLU A 1 293 ? -11.202 -3.451 9.565 1.00 86.56 293 GLU A O 1
ATOM 2212 N N . ALA A 1 294 ? -13.350 -3.945 9.173 1.00 88.06 294 ALA A N 1
ATOM 2213 C CA . ALA A 1 294 ? -13.724 -2.579 8.813 1.00 88.06 294 ALA A CA 1
ATOM 2214 C C . ALA A 1 294 ? -13.462 -1.590 9.961 1.00 88.06 294 ALA A C 1
ATOM 2216 O O . ALA A 1 294 ? -12.961 -0.488 9.730 1.00 88.06 294 ALA A O 1
ATOM 2217 N N . GLN A 1 295 ? -13.759 -1.987 11.202 1.00 90.31 295 GLN A N 1
ATOM 2218 C CA . GLN A 1 295 ? -13.488 -1.178 12.387 1.00 90.31 295 GLN A CA 1
ATOM 2219 C C . GLN A 1 295 ? -11.985 -0.972 12.592 1.00 90.31 295 GLN A C 1
ATOM 2221 O O . GLN A 1 295 ? -11.564 0.167 12.793 1.00 90.31 295 GLN A O 1
ATOM 2226 N N . ALA A 1 296 ? -11.176 -2.028 12.486 1.00 89.25 296 ALA A N 1
ATOM 2227 C CA . ALA A 1 296 ? -9.721 -1.942 12.603 1.00 89.25 296 ALA A CA 1
ATOM 2228 C C . ALA A 1 296 ? -9.117 -1.010 11.538 1.00 89.25 296 ALA A C 1
ATOM 2230 O O . ALA A 1 296 ? -8.336 -0.115 11.869 1.00 89.25 296 ALA A O 1
ATOM 2231 N N . ASN A 1 297 ? -9.555 -1.139 10.283 1.00 90.25 297 ASN A N 1
ATOM 2232 C CA . ASN A 1 297 ? -9.121 -0.280 9.179 1.00 90.25 297 ASN A CA 1
ATOM 2233 C C . ASN A 1 297 ? -9.509 1.190 9.401 1.00 90.25 297 ASN A C 1
ATOM 2235 O O . ASN A 1 297 ? -8.718 2.099 9.134 1.00 90.25 297 ASN A O 1
ATOM 2239 N N . TYR A 1 298 ? -10.708 1.444 9.931 1.00 92.19 298 TYR A N 1
ATOM 2240 C CA . TYR A 1 298 ? -11.159 2.801 10.236 1.00 92.19 298 TYR A CA 1
ATOM 2241 C C . TYR A 1 298 ? -10.350 3.426 11.379 1.00 92.19 298 TYR A C 1
ATOM 2243 O O . TYR A 1 298 ? -9.931 4.579 11.274 1.00 92.19 298 TYR A O 1
ATOM 2251 N N . VAL A 1 299 ? -10.077 2.665 12.444 1.00 92.31 299 VAL A N 1
ATOM 2252 C CA . VAL A 1 299 ? -9.220 3.106 13.557 1.00 92.31 299 VAL A CA 1
ATOM 2253 C C . VAL A 1 299 ? -7.812 3.423 13.058 1.00 92.31 299 VAL A C 1
ATOM 2255 O O . VAL A 1 299 ? -7.300 4.506 13.339 1.00 92.31 299 VAL A O 1
ATOM 2258 N N . ALA A 1 300 ? -7.213 2.536 12.257 1.00 90.38 300 ALA A N 1
ATOM 2259 C CA . ALA A 1 300 ? -5.908 2.767 11.641 1.00 90.38 300 ALA A CA 1
ATOM 2260 C C . ALA A 1 300 ? -5.892 4.067 10.820 1.00 90.38 300 ALA A C 1
ATOM 2262 O O . ALA A 1 300 ? -4.960 4.863 10.934 1.00 90.38 300 ALA A O 1
ATOM 2263 N N . ARG A 1 301 ? -6.952 4.334 10.045 1.00 92.50 301 ARG A N 1
ATOM 2264 C CA . ARG A 1 301 ? -7.098 5.576 9.271 1.00 92.50 301 ARG A CA 1
ATOM 2265 C C . ARG A 1 301 ? -7.152 6.824 10.158 1.00 92.50 301 ARG A C 1
ATOM 2267 O O . ARG A 1 301 ? -6.500 7.818 9.843 1.00 92.50 301 ARG A O 1
ATOM 2274 N N . LEU A 1 302 ? -7.906 6.786 11.257 1.00 92.94 302 LEU A N 1
ATOM 2275 C CA . LEU A 1 302 ? -8.015 7.915 12.188 1.00 92.94 302 LEU A CA 1
ATOM 2276 C C . LEU A 1 302 ? -6.695 8.203 12.905 1.00 92.94 302 LEU A C 1
ATOM 2278 O O . LEU A 1 302 ? -6.301 9.366 13.007 1.00 92.94 302 LEU A O 1
ATOM 2282 N N . LEU A 1 303 ? -5.999 7.157 13.358 1.00 91.56 303 LEU A N 1
ATOM 2283 C CA . LEU A 1 303 ? -4.687 7.296 13.987 1.00 91.56 303 LEU A CA 1
ATOM 2284 C C . LEU A 1 303 ? -3.678 7.884 12.996 1.00 91.56 303 LEU A C 1
ATOM 2286 O O . LEU A 1 303 ? -3.056 8.897 13.297 1.00 91.56 303 LEU A O 1
ATOM 2290 N N . ARG A 1 304 ? -3.590 7.346 11.774 1.00 91.69 304 ARG A N 1
ATOM 2291 C CA . ARG A 1 304 ? -2.726 7.902 10.719 1.00 91.69 304 ARG A CA 1
ATOM 2292 C C . ARG A 1 304 ? -2.973 9.393 10.492 1.00 91.69 304 ARG A C 1
ATOM 2294 O O . ARG A 1 304 ? -2.026 10.171 10.505 1.00 91.69 304 ARG A O 1
ATOM 2301 N N . ARG A 1 305 ? -4.242 9.808 10.372 1.00 92.25 305 ARG A N 1
ATOM 2302 C CA . ARG A 1 305 ? -4.618 11.223 10.201 1.00 92.25 305 ARG A CA 1
ATOM 2303 C C . ARG A 1 305 ? -4.166 12.086 11.380 1.00 92.25 305 ARG A C 1
ATOM 2305 O O . ARG A 1 305 ? -3.636 13.168 11.164 1.00 92.25 305 ARG A O 1
ATOM 2312 N N . ARG A 1 306 ? -4.370 11.618 12.615 1.00 90.06 306 ARG A N 1
ATOM 2313 C CA . ARG A 1 306 ? -3.998 12.354 13.833 1.00 90.06 306 ARG A CA 1
ATOM 2314 C C . ARG A 1 306 ? -2.488 12.571 13.947 1.00 90.06 306 ARG A C 1
ATOM 2316 O O . ARG A 1 306 ? -2.074 13.618 14.428 1.00 90.06 306 ARG A O 1
ATOM 2323 N N . TYR A 1 307 ? -1.700 11.599 13.499 1.00 88.44 307 TYR A N 1
ATOM 2324 C CA . TYR A 1 307 ? -0.239 11.608 13.590 1.00 88.44 307 TYR A CA 1
ATOM 2325 C C . TYR A 1 307 ? 0.465 12.029 12.291 1.00 88.44 307 TYR A C 1
ATOM 2327 O O . TYR A 1 307 ? 1.689 12.014 12.228 1.00 88.44 307 TYR A O 1
ATOM 2335 N N . GLY A 1 308 ? -0.285 12.405 11.249 1.00 89.56 308 GLY A N 1
ATOM 2336 C CA . GLY A 1 308 ? 0.275 12.830 9.962 1.00 89.56 308 GLY A CA 1
ATOM 2337 C C . GLY A 1 308 ? 0.983 11.720 9.175 1.00 89.56 308 GLY A C 1
ATOM 2338 O O . GLY A 1 308 ? 1.770 12.017 8.281 1.00 89.56 308 GLY A O 1
ATOM 2339 N N . ILE A 1 309 ? 0.723 10.446 9.486 1.00 92.06 309 ILE A N 1
ATOM 2340 C CA . ILE A 1 309 ? 1.384 9.310 8.832 1.00 92.06 309 ILE A CA 1
ATOM 2341 C C . ILE A 1 309 ? 0.646 8.979 7.522 1.00 92.06 309 ILE A C 1
ATOM 2343 O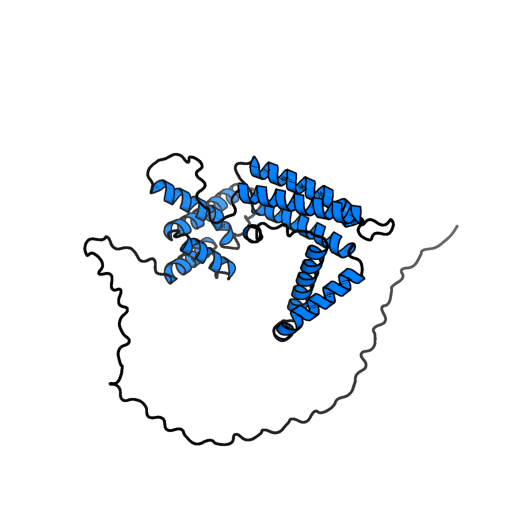 O . ILE A 1 309 ? -0.536 8.622 7.565 1.00 92.06 309 ILE A O 1
ATOM 2347 N N . PRO A 1 310 ? 1.304 9.075 6.352 1.00 91.69 310 PRO A N 1
ATOM 2348 C CA . PRO A 1 310 ? 0.708 8.748 5.062 1.00 91.69 310 PRO A CA 1
ATOM 2349 C C . PRO A 1 310 ? 0.451 7.240 4.896 1.00 91.69 310 PRO A C 1
ATOM 2351 O O . PRO A 1 310 ? 0.936 6.408 5.668 1.00 91.69 310 PRO A O 1
ATOM 2354 N N . ARG A 1 311 ? -0.314 6.885 3.858 1.00 90.56 311 ARG A N 1
ATOM 2355 C CA . ARG A 1 311 ? -0.306 5.528 3.297 1.00 90.56 311 ARG A CA 1
ATOM 2356 C C . ARG A 1 311 ? 0.880 5.395 2.343 1.00 90.56 311 ARG A C 1
ATOM 2358 O O . ARG A 1 311 ? 1.172 6.342 1.613 1.00 90.56 311 ARG A O 1
ATOM 2365 N N . LEU A 1 312 ? 1.545 4.248 2.362 1.00 88.62 312 LEU A N 1
ATOM 2366 C CA . LEU A 1 312 ? 2.701 3.926 1.530 1.00 88.62 312 LEU A CA 1
ATOM 2367 C C . LEU A 1 312 ? 2.320 2.785 0.584 1.00 88.62 312 LEU A C 1
ATOM 2369 O O . LEU A 1 312 ? 2.782 1.664 0.723 1.00 88.62 312 LEU A O 1
ATOM 2373 N N . SER A 1 313 ? 1.440 3.058 -0.370 1.00 87.75 313 SER A N 1
ATOM 2374 C CA . SER A 1 313 ? 1.173 2.130 -1.469 1.00 87.75 313 SER A CA 1
ATOM 2375 C C . SER A 1 313 ? 0.923 2.918 -2.742 1.00 87.75 313 SER A C 1
ATOM 2377 O O . SER A 1 313 ? 0.303 3.986 -2.685 1.00 87.75 313 SER A O 1
ATOM 2379 N N . LEU A 1 314 ? 1.392 2.408 -3.883 1.00 85.31 314 LEU A N 1
ATOM 2380 C CA . LEU A 1 314 ? 1.219 3.090 -5.167 1.00 85.31 314 LEU A CA 1
ATOM 2381 C C . LEU A 1 314 ? -0.244 3.050 -5.634 1.00 85.31 314 LEU A C 1
ATOM 2383 O O . LEU A 1 314 ? -0.608 3.842 -6.497 1.00 85.31 314 LEU A O 1
ATOM 2387 N N . PHE A 1 315 ? -1.121 2.255 -5.003 1.00 78.88 315 PHE A N 1
ATOM 2388 C CA . PHE A 1 315 ? -2.577 2.390 -5.167 1.00 78.88 315 PHE A CA 1
ATOM 2389 C C . PHE A 1 315 ? -3.091 3.800 -4.828 1.00 78.88 315 PHE A C 1
ATOM 2391 O O . PHE A 1 315 ? -4.116 4.218 -5.356 1.00 78.88 315 PHE A O 1
ATOM 2398 N N . TYR A 1 316 ? -2.394 4.541 -3.958 1.00 77.06 316 TYR A N 1
ATOM 2399 C CA . TYR A 1 316 ? -2.769 5.900 -3.543 1.00 77.06 316 TYR A CA 1
ATOM 2400 C C . TYR A 1 316 ? -2.038 7.000 -4.320 1.00 77.06 316 TYR A C 1
ATOM 2402 O O . TYR A 1 316 ? -2.025 8.155 -3.891 1.00 77.06 316 TYR A O 1
ATOM 2410 N N . LEU A 1 317 ? -1.401 6.656 -5.439 1.00 74.31 317 LEU A N 1
ATOM 2411 C CA . LEU A 1 317 ? -0.631 7.603 -6.240 1.00 74.31 317 LEU A CA 1
ATOM 2412 C C . LEU A 1 317 ? -1.526 8.658 -6.918 1.00 74.31 317 LEU A C 1
ATOM 2414 O O . LEU A 1 317 ? -1.102 9.800 -7.064 1.00 74.31 317 LEU A O 1
ATOM 2418 N N . GLU A 1 318 ? -2.772 8.310 -7.252 1.00 56.38 318 GLU A N 1
ATOM 2419 C CA . GLU A 1 318 ? -3.759 9.217 -7.868 1.00 56.38 318 GLU A CA 1
ATOM 2420 C C . GLU A 1 318 ? -4.543 10.058 -6.845 1.00 56.38 318 GLU A C 1
ATOM 2422 O O . GLU A 1 318 ? -5.007 11.147 -7.159 1.00 56.38 318 GLU A O 1
ATOM 2427 N N . ASP A 1 319 ? -4.642 9.595 -5.596 1.00 51.38 319 ASP A N 1
ATOM 2428 C CA . ASP A 1 319 ? -5.445 10.217 -4.526 1.00 51.38 319 ASP A CA 1
ATOM 2429 C C . ASP A 1 319 ? -4.759 11.463 -3.908 1.00 51.38 319 ASP A C 1
ATOM 2431 O O . ASP A 1 319 ? -5.185 11.994 -2.879 1.00 51.38 319 ASP A O 1
ATOM 2435 N N . ARG A 1 320 ? -3.631 11.893 -4.493 1.00 44.91 320 ARG A N 1
ATOM 2436 C CA . ARG A 1 320 ? -2.742 12.956 -3.989 1.00 44.91 320 ARG A CA 1
ATOM 2437 C C . ARG A 1 320 ? -2.342 14.005 -5.034 1.00 44.91 320 ARG A C 1
ATOM 2439 O O . ARG A 1 320 ? -1.534 14.871 -4.693 1.00 44.91 320 ARG A O 1
ATOM 2446 N N . ALA A 1 321 ? -2.858 13.909 -6.261 1.00 33.09 321 ALA A N 1
ATOM 2447 C CA . ALA A 1 321 ? -2.636 14.892 -7.325 1.00 33.09 321 ALA A CA 1
ATOM 2448 C C . ALA A 1 321 ? -3.545 16.122 -7.175 1.00 33.09 321 ALA A C 1
ATOM 2450 O O . ALA A 1 321 ? -4.718 15.950 -6.771 1.00 33.09 321 ALA A O 1
#

Secondary structure (DSSP, 8-state):
-------------------PPP----PPPP-----------PPPPPTT---PPPP-S---PPPTTS-------HHHHHHHHHHHHHHHHTS-----HHHHHHHHHHHHTT--HHHHHHHHHHHHHHHHHHHHH-SS-PPPPP-SGGGGHHHHHHHHHHHHHHHS------------SS--HHHHHHHHHHHHHHHHHHHHHHHHT--TT-S-HHHHHHHHHHHHHHHHHHHHHHH-SS--HHHHHHHHHHHHHHHHHHHHHHS-HHHHHHHHHHHHHHHGGGGGGS-HHHHHHHHHHHHHHHHHHHHTPPP--GGGSSTT-

Radius of gyration: 31.22 Å; chains: 1; bounding box: 86×52×99 Å